Protein AF-0000000084478564 (afdb_homodimer)

Secondary structure (DSSP, 8-state):
-EEEEEE-TT-S-SSEEEEEEEE-SSTT-BEEEEEEETTTTEEEEEEEEETTTTEEEEEEEETTEE-PPEEE------TTS-EEEEEEE-SSEEEEEETTEEEEEEE---S-GGGEEEEEEEES-EEEEEEEEE---/-EEEEEE-TT-S-SSEEEEEEEE-SSTT-BEEEEEEETTTTEEEEEEEEETTTTEEEEEEEETTEE---EEE------TTS-EEEEEEE-SSEEEEEETTEEEEEEE---S-GGGEEEEEEEES-EEEEEEEEE---

Sequence (274 aa):
CLQFEALHPEGICPGWSIVVQGETSSSSSMFEINLLSDPGDQIALHFNPRFSSSRIVCNSFLNSHWGQEEVNNTFPFKAKEPFQVEIYSDQDCFHIFINENKVLQYKHRQKNLSSITKLQILNDIDISSVEITKRGLCLQFEALHPEGICPGWSIVVQGETSSSSSMFEINLLSDPGDQIALHFNPRFSSSRIVCNSFLNSHWGQEEVNNTFPFKAKEPFQVEIYSDQDCFHIFINENKVLQYKHRQKNLSSITKLQILNDIDISSVEITKRGL

InterPro domains:
  IPR001079 Galectin, carbohydrate recognition domain [PF00337] (4-132)
  IPR001079 Galectin, carbohydrate recognition domain [PS51304] (4-133)
  IPR001079 Galectin, carbohydrate recognition domain [SM00276] (2-133)
  IPR001079 Galectin, carbohydrate recognition domain [SM00908] (8-132)
  IPR001079 Galectin, carbohydrate recognition domain [cd00070] (9-131)
  IPR013320 Concanavalin A-like lectin/glucanase domain superfamily [SSF49899] (4-133)
  IPR044156 Galectin-like [PTHR11346] (4-132)

Solvent-accessible surface area (backbone atoms only — not comparable to full-atom values): 13733 Å² total; per-residue (Å²): 96,80,49,35,38,37,40,25,76,82,29,61,31,58,40,18,35,38,38,41,30,30,30,29,86,40,60,71,30,40,34,37,45,32,35,21,22,60,83,85,65,30,29,50,36,35,39,34,48,30,49,67,76,42,30,31,40,34,35,32,34,56,95,90,36,73,57,77,74,44,78,39,72,76,53,97,74,51,62,65,36,81,48,36,42,33,44,33,28,50,94,62,31,36,38,35,25,48,72,89,36,81,74,51,71,44,70,62,76,52,83,63,42,51,32,26,21,32,42,38,32,33,45,46,53,52,75,42,30,43,33,42,33,56,54,79,129,96,81,49,34,35,37,39,26,74,83,29,62,32,58,38,17,34,37,37,40,29,28,30,28,87,41,61,71,30,39,33,36,45,34,36,22,23,60,82,85,65,30,29,49,36,36,40,33,48,30,48,69,77,45,30,30,39,34,34,32,33,56,95,90,36,73,57,76,73,45,77,38,70,77,53,95,76,53,62,66,37,80,49,38,42,34,45,34,28,50,96,61,31,37,39,34,25,48,72,91,36,80,73,51,73,44,70,63,76,52,83,63,43,51,31,27,21,32,42,39,32,32,46,45,54,51,76,41,30,43,33,42,33,56,53,78,130

Foldseek 3Di:
DFDDKDFALQALDAQKKKKWKWAFADQQWKKWKFFAFPDPRWTQWIWMQGRVQLKIWIWTQPPNDIDDIDIFNDHPDDHPDMKMWMWHHHQFWTFIAIRNHTRDIGGGPDNPRSRRTMITMDTGIDTDDIDMGRNDD/DFDDKDFALQALDAQKKKKWKWAFADQQWKKWKFFAFPDPRWTQWIWMQGRVQLKIWIWTGPPNDIDDIDIFNHHPDDHPDMKMWMWHHHQFWTFIDIRNHTRDIGGGPDNPRSRRTMITMDTGIDTDDMDMGRNDD

Nearest PDB structures (foldseek):
  5nld-assembly1_B  TM=9.994E-01  e=9.071E-25  Gallus gallus
  7cxd-assembly3_D  TM=9.353E-01  e=2.623E-15  Rattus norvegicus
  7cxc-assembly2_B  TM=9.326E-01  e=8.515E-15  Mus musculus
  8ilu-assembly1_B  TM=9.310E-01  e=1.379E-14  Mus musculus
  5glt-assembly2_B  TM=9.410E-01  e=3.071E-12  Toxascaris leonina

Structure (mmCIF, N/CA/C/O backbone):
data_AF-0000000084478564-model_v1
#
loop_
_entity.id
_entity.type
_entity.pdbx_description
1 polymer Galectin
#
loop_
_atom_site.group_PDB
_atom_site.id
_atom_site.type_symbol
_atom_site.label_atom_id
_atom_site.label_alt_id
_atom_site.label_comp_id
_atom_site.label_asym_id
_atom_site.label_entity_id
_atom_site.label_seq_id
_atom_site.pdbx_PDB_ins_code
_atom_site.Cartn_x
_atom_site.Cartn_y
_atom_site.Cartn_z
_atom_site.occupancy
_atom_site.B_iso_or_equiv
_atom_site.auth_seq_id
_atom_site.auth_comp_id
_atom_site.auth_asym_id
_atom_site.auth_atom_id
_atom_site.pdbx_PDB_model_num
ATOM 1 N N . CYS A 1 1 ? 13.453 -12.258 2.455 1 94.88 1 CYS A N 1
ATOM 2 C CA . CYS A 1 1 ? 13.562 -10.883 2.93 1 94.88 1 CYS A CA 1
ATOM 3 C C . CYS A 1 1 ? 12.328 -10.078 2.566 1 94.88 1 CYS A C 1
ATOM 5 O O . CYS A 1 1 ? 11.867 -10.109 1.422 1 94.88 1 CYS A O 1
ATOM 7 N N . LEU A 1 2 ? 11.719 -9.398 3.527 1 98.56 2 LEU A N 1
ATOM 8 C CA . LEU A 1 2 ? 10.5 -8.633 3.322 1 98.56 2 LEU A CA 1
ATOM 9 C C . LEU A 1 2 ? 10.789 -7.336 2.57 1 98.56 2 LEU A C 1
ATOM 11 O O . LEU A 1 2 ? 11.672 -6.57 2.967 1 98.56 2 LEU A O 1
ATOM 15 N N . GLN A 1 3 ? 10.039 -7.117 1.453 1 98.69 3 GLN A N 1
ATOM 16 C CA . GLN A 1 3 ? 10.227 -5.906 0.66 1 98.69 3 GLN A CA 1
ATOM 17 C C . GLN A 1 3 ? 9.086 -4.914 0.896 1 98.69 3 GLN A C 1
ATOM 19 O O . GLN A 1 3 ? 9.281 -3.703 0.801 1 98.69 3 GLN A O 1
ATOM 24 N N . PHE A 1 4 ? 7.91 -5.465 1.073 1 98.88 4 PHE A N 1
ATOM 25 C CA . PHE A 1 4 ? 6.727 -4.629 1.235 1 98.88 4 PHE A CA 1
ATOM 26 C C . PHE A 1 4 ? 5.602 -5.406 1.909 1 98.88 4 PHE A C 1
ATOM 28 O O . PHE A 1 4 ? 5.422 -6.598 1.648 1 98.88 4 PHE A O 1
ATOM 35 N N . GLU A 1 5 ? 4.863 -4.762 2.75 1 98.88 5 GLU A N 1
ATOM 36 C CA . GLU A 1 5 ? 3.674 -5.348 3.365 1 98.88 5 GLU A CA 1
ATOM 37 C C . GLU A 1 5 ? 2.551 -4.324 3.48 1 98.88 5 GLU A C 1
ATOM 39 O O . GLU A 1 5 ? 2.799 -3.15 3.768 1 98.88 5 GLU A O 1
ATOM 44 N N . ALA A 1 6 ? 1.361 -4.75 3.229 1 98.88 6 ALA A N 1
ATOM 45 C CA . ALA A 1 6 ? 0.184 -3.912 3.439 1 98.88 6 ALA A CA 1
ATOM 46 C C . ALA A 1 6 ? -0.915 -4.684 4.164 1 98.88 6 ALA A C 1
ATOM 48 O O . ALA A 1 6 ? -1.071 -5.891 3.965 1 98.88 6 ALA A O 1
ATOM 49 N N . LEU A 1 7 ? -1.607 -4.004 5.008 1 98.75 7 LEU A N 1
ATOM 50 C CA . LEU A 1 7 ? -2.738 -4.547 5.754 1 98.75 7 LEU A CA 1
ATOM 51 C C . LEU A 1 7 ? -3.975 -3.672 5.578 1 98.75 7 LEU A C 1
ATOM 53 O O . LEU A 1 7 ? -3.918 -2.461 5.797 1 98.75 7 LEU A O 1
ATOM 57 N N . HIS A 1 8 ? -4.996 -4.195 5.078 1 98.69 8 HIS A N 1
ATOM 58 C CA . HIS A 1 8 ? -6.328 -3.604 5.016 1 98.69 8 HIS A CA 1
ATOM 59 C C . HIS A 1 8 ? -7.34 -4.445 5.785 1 98.69 8 HIS A C 1
ATOM 61 O O . HIS A 1 8 ? -7.914 -5.387 5.238 1 98.69 8 HIS A O 1
ATOM 67 N N . PRO A 1 9 ? -7.664 -4.059 7.02 1 97.81 9 PRO A N 1
ATOM 68 C CA . PRO A 1 9 ? -8.43 -4.918 7.926 1 97.81 9 PRO A CA 1
ATOM 69 C C . PRO A 1 9 ? -9.773 -5.344 7.34 1 97.81 9 PRO A C 1
ATOM 71 O O . PRO A 1 9 ? -10.266 -6.434 7.641 1 97.81 9 PRO A O 1
ATOM 74 N N . GLU A 1 10 ? -10.367 -4.496 6.48 1 96.25 10 GLU A N 1
ATOM 75 C CA . GLU A 1 10 ? -11.695 -4.801 5.953 1 96.25 10 GLU A CA 1
ATOM 76 C C . GLU A 1 10 ? -11.609 -5.75 4.762 1 96.25 10 GLU A C 1
ATOM 78 O O . GLU A 1 10 ? -12.633 -6.168 4.219 1 96.25 10 GLU A O 1
ATOM 83 N N . GLY A 1 11 ? -10.406 -6.043 4.348 1 97.75 11 GLY A N 1
ATOM 84 C CA . GLY A 1 11 ? -10.203 -6.988 3.26 1 97.75 11 GLY A CA 1
ATOM 85 C C . GLY A 1 11 ? -9.688 -6.332 1.991 1 97.75 11 GLY A C 1
ATOM 86 O O . GLY A 1 11 ? -10 -5.172 1.715 1 97.75 11 GLY A O 1
ATOM 87 N N . ILE A 1 12 ? -8.93 -7.098 1.223 1 97.94 12 ILE A N 1
ATOM 88 C CA . ILE A 1 12 ? -8.469 -6.625 -0.08 1 97.94 12 ILE A CA 1
ATOM 89 C C . ILE A 1 12 ? -8.984 -7.559 -1.176 1 97.94 12 ILE A C 1
ATOM 91 O O . ILE A 1 12 ? -8.406 -7.625 -2.264 1 97.94 12 ILE A O 1
ATOM 95 N N . CYS A 1 13 ? -9.898 -8.477 -0.859 1 96.25 13 CYS A N 1
ATOM 96 C CA . CYS A 1 13 ? -10.594 -9.414 -1.731 1 96.25 13 CYS A CA 1
ATOM 97 C C . CYS A 1 13 ? -12.023 -9.641 -1.269 1 96.25 13 CYS A C 1
ATOM 99 O O . CYS A 1 13 ? -12.328 -9.508 -0.08 1 96.25 13 CYS A O 1
ATOM 101 N N . PRO A 1 14 ? -13.047 -9.922 -2.217 1 97.44 14 PRO A N 1
ATOM 102 C CA . PRO A 1 14 ? -12.945 -9.852 -3.676 1 97.44 14 PRO A CA 1
ATOM 103 C C . PRO A 1 14 ? -13.148 -8.438 -4.215 1 97.44 14 PRO A C 1
ATOM 105 O O . PRO A 1 14 ? -13.523 -7.531 -3.463 1 97.44 14 PRO A O 1
ATOM 108 N N . GLY A 1 15 ? -12.883 -8.148 -5.375 1 97.81 15 GLY A N 1
ATOM 109 C CA . GLY A 1 15 ? -13.219 -6.887 -6.008 1 97.81 15 GLY A CA 1
ATOM 110 C C . GLY A 1 15 ? -12.086 -5.875 -5.965 1 97.81 15 GLY A C 1
ATOM 111 O O . GLY A 1 15 ? -12.281 -4.699 -6.277 1 97.81 15 GLY A O 1
ATOM 112 N N . TRP A 1 16 ? -10.953 -6.293 -5.539 1 98.5 16 TRP A N 1
ATOM 113 C CA . TRP A 1 16 ? -9.789 -5.41 -5.457 1 98.5 16 TRP A CA 1
ATOM 114 C C . TRP A 1 16 ? -8.734 -5.805 -6.488 1 98.5 16 TRP A C 1
ATOM 116 O O . TRP A 1 16 ? -8.695 -6.953 -6.934 1 98.5 16 TRP A O 1
ATOM 126 N N . SER A 1 17 ? -7.965 -4.867 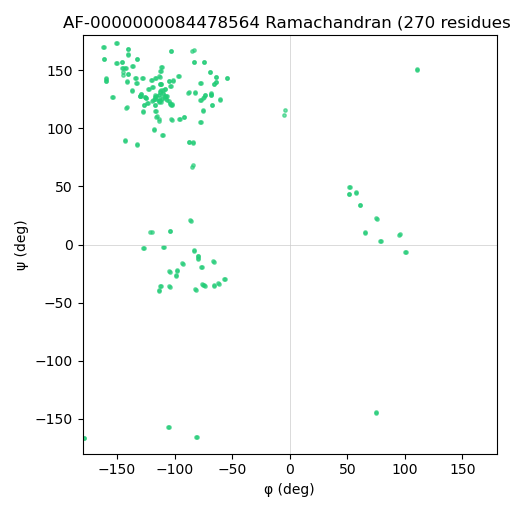-6.895 1 98.62 17 SER A N 1
ATOM 127 C CA . SER A 1 17 ? -6.777 -5.066 -7.719 1 98.62 17 SER A CA 1
ATOM 128 C C . SER A 1 17 ? -5.52 -4.582 -7.008 1 98.62 17 SER A C 1
ATOM 130 O O . SER A 1 17 ? -5.531 -3.531 -6.363 1 98.62 17 SER A O 1
ATOM 132 N N . ILE A 1 18 ? -4.508 -5.363 -7.082 1 98.88 18 ILE A N 1
ATOM 133 C CA . ILE A 1 18 ? -3.174 -5.016 -6.602 1 98.88 18 ILE A CA 1
ATOM 134 C C . ILE A 1 18 ? -2.207 -4.918 -7.777 1 98.88 18 ILE A C 1
ATOM 136 O O . ILE A 1 18 ? -2.113 -5.844 -8.586 1 98.88 18 ILE A O 1
ATOM 140 N N . VAL A 1 19 ? -1.554 -3.84 -7.934 1 98.94 19 VAL A N 1
ATOM 141 C CA . VAL A 1 19 ? -0.563 -3.654 -8.992 1 98.94 19 VAL A CA 1
ATOM 142 C C . VAL A 1 19 ? 0.812 -3.414 -8.375 1 98.94 19 VAL A C 1
ATOM 144 O O . VAL A 1 19 ? 0.976 -2.527 -7.531 1 98.94 19 VAL A O 1
ATOM 147 N N . VAL A 1 20 ? 1.778 -4.191 -8.75 1 98.88 20 VAL A N 1
ATOM 148 C CA . VAL A 1 20 ? 3.16 -4.082 -8.289 1 98.88 20 VAL A CA 1
ATOM 149 C C . VAL A 1 20 ? 4.082 -3.83 -9.484 1 98.88 20 VAL A C 1
ATOM 151 O O . VAL A 1 20 ? 4.016 -4.543 -10.492 1 98.88 20 VAL A O 1
ATOM 154 N N . GLN A 1 21 ? 4.832 -2.789 -9.453 1 98.88 21 GLN A N 1
ATOM 155 C CA . GLN A 1 21 ? 5.875 -2.523 -10.445 1 98.88 21 GLN A CA 1
ATOM 156 C C . GLN A 1 21 ? 7.262 -2.633 -9.82 1 98.88 21 GLN A C 1
ATOM 158 O O . GLN A 1 21 ? 7.484 -2.18 -8.695 1 98.88 21 GLN A O 1
ATOM 163 N N . GLY A 1 22 ? 8.164 -3.234 -10.531 1 98.38 22 GLY A N 1
ATOM 164 C CA . GLY A 1 22 ? 9.523 -3.391 -10.023 1 98.38 22 GLY A CA 1
ATOM 165 C C . GLY A 1 22 ? 10.445 -4.09 -11.008 1 98.38 22 GLY A C 1
ATOM 166 O O . GLY A 1 22 ? 10.156 -4.145 -12.203 1 98.38 22 GLY A O 1
ATOM 167 N N . GLU A 1 23 ? 11.609 -4.512 -10.531 1 98.38 23 GLU A N 1
ATOM 168 C CA . GLU A 1 23 ? 12.594 -5.281 -11.281 1 98.38 23 GLU A CA 1
ATOM 169 C C . GLU A 1 23 ? 13.391 -6.199 -10.359 1 98.38 23 GLU A C 1
ATOM 171 O O . GLU A 1 23 ? 13.422 -5.996 -9.148 1 98.38 23 GLU A O 1
ATOM 176 N N . THR A 1 24 ? 13.93 -7.238 -10.953 1 98.19 24 THR A N 1
ATOM 177 C CA . THR A 1 24 ? 14.789 -8.133 -10.195 1 98.19 24 THR A CA 1
ATOM 178 C C . THR A 1 24 ? 16.266 -7.879 -10.523 1 98.19 24 THR A C 1
ATOM 180 O O . THR A 1 24 ? 16.578 -7.176 -11.484 1 98.19 24 THR A O 1
ATOM 183 N N . SER A 1 25 ? 17.141 -8.43 -9.719 1 96.88 25 SER A N 1
ATOM 184 C CA . SER A 1 25 ? 18.531 -8.023 -9.781 1 96.88 25 SER A CA 1
ATOM 185 C C . SER A 1 25 ? 19.359 -9 -10.617 1 96.88 25 SER A C 1
ATOM 187 O O . SER A 1 25 ? 20.453 -8.68 -11.062 1 96.88 25 SER A O 1
ATOM 189 N N . SER A 1 26 ? 18.844 -10.281 -10.766 1 94.69 26 SER A N 1
ATOM 190 C CA . SER A 1 26 ? 19.656 -11.266 -11.477 1 94.69 26 SER A CA 1
ATOM 191 C C . SER A 1 26 ? 18.797 -12.297 -12.18 1 94.69 26 SER A C 1
ATOM 193 O O . SER A 1 26 ? 17.578 -12.367 -11.945 1 94.69 26 SER A O 1
ATOM 195 N N . SER A 1 27 ? 19.406 -13.141 -12.953 1 92.56 27 SER A N 1
ATOM 196 C CA . SER A 1 27 ? 18.703 -14.18 -13.703 1 92.56 27 SER A CA 1
ATOM 197 C C . SER A 1 27 ? 18.375 -15.375 -12.812 1 92.56 27 SER A C 1
ATOM 199 O O . SER A 1 27 ? 17.609 -16.25 -13.211 1 92.56 27 SER A O 1
ATOM 201 N N . SER 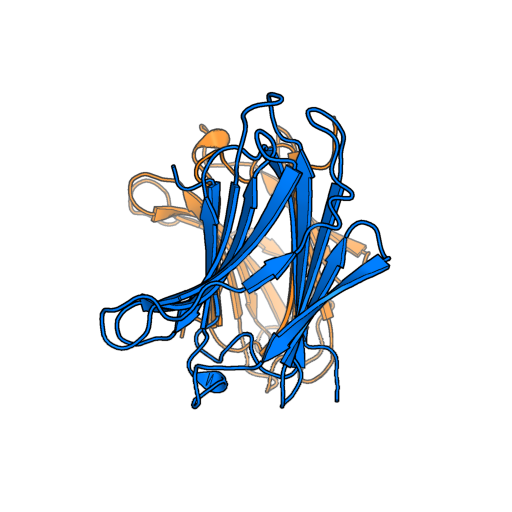A 1 28 ? 18.891 -15.406 -11.688 1 91.56 28 SER A N 1
ATOM 202 C CA . SER A 1 28 ? 18.578 -16.484 -10.766 1 91.56 28 SER A CA 1
ATOM 203 C C . SER A 1 28 ? 17.609 -16.031 -9.672 1 91.56 28 SER A C 1
ATOM 205 O O . SER A 1 28 ? 17.344 -16.766 -8.727 1 91.56 28 SER A O 1
ATOM 207 N N . SER A 1 29 ? 17.125 -14.93 -9.922 1 92.88 29 SER A N 1
ATOM 208 C CA . SER A 1 29 ? 16.281 -14.305 -8.898 1 92.88 29 SER A CA 1
ATOM 209 C C . SER A 1 29 ? 14.914 -14.961 -8.82 1 92.88 29 SER A C 1
ATOM 211 O O . SER A 1 29 ? 14.531 -15.719 -9.711 1 92.88 29 SER A O 1
ATOM 213 N N . MET A 1 30 ? 14.383 -14.758 -7.68 1 96.62 30 MET A N 1
ATOM 214 C CA . MET A 1 30 ? 12.969 -15.039 -7.48 1 96.62 30 MET A CA 1
ATOM 215 C C . MET A 1 30 ? 12.344 -14.039 -6.516 1 96.62 30 MET A C 1
ATOM 217 O O . MET A 1 30 ? 13.039 -13.453 -5.684 1 96.62 30 MET A O 1
ATOM 221 N N . PHE A 1 31 ? 11.078 -13.836 -6.715 1 98.69 31 PHE A N 1
ATOM 222 C CA . PHE A 1 31 ? 10.32 -13.07 -5.734 1 98.69 31 PHE A CA 1
ATOM 223 C C . PHE A 1 31 ? 8.945 -13.672 -5.516 1 98.69 31 PHE A C 1
ATOM 225 O O . PHE A 1 31 ? 8.57 -14.633 -6.191 1 98.69 31 PHE A O 1
ATOM 232 N N . GLU A 1 32 ? 8.25 -13.219 -4.488 1 98.69 32 GLU A N 1
ATOM 233 C CA . GLU A 1 32 ? 6.898 -13.719 -4.281 1 98.69 32 GLU A CA 1
ATOM 234 C C . GLU A 1 32 ? 5.957 -12.609 -3.836 1 98.69 32 GLU A C 1
ATOM 236 O O . GLU A 1 32 ? 6.379 -11.656 -3.172 1 98.69 32 GLU A O 1
ATOM 241 N N . ILE A 1 33 ? 4.793 -12.719 -4.234 1 98.94 33 ILE A N 1
ATOM 242 C CA . ILE A 1 33 ? 3.664 -11.914 -3.775 1 98.94 33 ILE A CA 1
ATOM 243 C C . ILE A 1 33 ? 2.637 -12.812 -3.09 1 98.94 33 ILE A C 1
ATOM 245 O O . ILE A 1 33 ? 2.076 -13.719 -3.715 1 98.94 33 ILE A O 1
ATOM 249 N N . ASN A 1 34 ? 2.477 -12.586 -1.814 1 98.94 34 ASN A N 1
ATOM 250 C CA . ASN A 1 34 ? 1.542 -13.383 -1.025 1 98.94 34 ASN A CA 1
ATOM 251 C C . ASN A 1 34 ? 0.353 -12.547 -0.555 1 98.94 34 ASN A C 1
ATOM 253 O O . ASN A 1 34 ? 0.526 -11.422 -0.09 1 98.94 34 ASN A O 1
ATOM 257 N N . LEU A 1 35 ? -0.84 -13.062 -0.752 1 98.94 35 LEU A N 1
ATOM 258 C CA . LEU A 1 35 ? -2.039 -12.531 -0.115 1 98.94 35 LEU A CA 1
ATOM 259 C C . LEU A 1 35 ? -2.459 -13.398 1.065 1 98.94 35 LEU A C 1
ATOM 261 O O . LEU A 1 35 ? -2.703 -14.594 0.903 1 98.94 35 LEU A O 1
ATOM 265 N N . LEU A 1 36 ? -2.5 -12.805 2.23 1 98.81 36 LEU A N 1
ATOM 266 C CA . LEU A 1 36 ? -2.641 -13.586 3.459 1 98.81 36 LEU A CA 1
ATOM 267 C C . LEU A 1 36 ? -3.994 -13.328 4.109 1 98.81 36 LEU A C 1
ATOM 269 O O . LEU A 1 36 ? -4.516 -12.211 4.051 1 98.81 36 LEU A O 1
ATOM 273 N N . SER A 1 37 ? -4.473 -14.328 4.762 1 97.94 37 SER A N 1
ATOM 274 C CA . SER A 1 37 ? -5.746 -14.273 5.477 1 97.94 37 SER A CA 1
ATOM 275 C C . SER A 1 37 ? -5.527 -14.172 6.984 1 97.94 37 SER A C 1
ATOM 277 O O . SER A 1 37 ? -4.625 -14.805 7.531 1 97.94 37 SER A O 1
ATOM 279 N N . ASP A 1 38 ? -6.371 -13.359 7.566 1 93 38 ASP A N 1
ATOM 280 C CA . ASP A 1 38 ? -6.449 -13.266 9.023 1 93 38 ASP A CA 1
ATOM 281 C C . ASP A 1 38 ? -7.648 -14.039 9.562 1 93 38 ASP A C 1
ATOM 283 O O . ASP A 1 38 ? -8.711 -14.07 8.938 1 93 38 ASP A O 1
ATOM 287 N N . PRO A 1 39 ? -7.484 -14.711 10.672 1 87.69 39 PRO A N 1
ATOM 288 C CA . PRO A 1 39 ? -6.332 -14.82 11.57 1 87.69 39 PRO A CA 1
ATOM 289 C C . PRO A 1 39 ? -5.316 -15.859 11.102 1 87.69 39 PRO A C 1
ATOM 291 O O . PRO A 1 39 ? -5.652 -16.75 10.312 1 87.69 39 PRO A O 1
ATOM 294 N N . GLY A 1 40 ? -4.016 -15.828 11.484 1 89.62 40 GLY A N 1
ATOM 295 C CA . GLY A 1 40 ? -3.018 -16.875 11.344 1 89.62 40 GLY A CA 1
ATOM 296 C C . GLY A 1 40 ? -2.086 -16.656 10.164 1 89.62 40 GLY A C 1
ATOM 297 O O . GLY A 1 40 ? -1.128 -17.406 9.977 1 89.62 40 GLY A O 1
ATOM 298 N N . ASP A 1 41 ? -2.361 -15.727 9.445 1 93.12 41 ASP A N 1
ATOM 299 C CA . ASP A 1 41 ? -1.528 -15.375 8.297 1 93.12 41 ASP A CA 1
ATOM 300 C C . ASP A 1 41 ? -1.39 -16.562 7.34 1 93.12 41 ASP A C 1
ATOM 302 O O . ASP A 1 41 ? -0.281 -16.906 6.926 1 93.12 41 ASP A O 1
ATOM 306 N N . GLN A 1 42 ? -2.539 -17.188 7.098 1 97.56 42 GLN A N 1
ATOM 307 C CA . GLN A 1 42 ? -2.557 -18.203 6.051 1 97.56 42 GLN A CA 1
ATOM 308 C C . GLN A 1 42 ? -2.396 -17.578 4.672 1 97.56 42 GLN A C 1
ATOM 310 O O . GLN A 1 42 ? -2.816 -16.438 4.449 1 97.56 42 GLN A O 1
ATOM 315 N N . ILE A 1 43 ? -1.78 -18.328 3.781 1 98.81 43 ILE A N 1
ATOM 316 C CA . ILE A 1 43 ? -1.526 -17.766 2.455 1 98.81 43 ILE A CA 1
ATOM 317 C C . ILE A 1 43 ? -2.635 -18.203 1.496 1 98.81 43 ILE A C 1
ATOM 319 O O . ILE A 1 43 ? -2.699 -19.359 1.092 1 98.81 43 ILE A O 1
ATOM 323 N N . ALA A 1 44 ? -3.5 -17.266 1.119 1 98.88 44 ALA A N 1
ATOM 324 C CA . ALA A 1 44 ? -4.582 -17.547 0.178 1 98.88 44 ALA A CA 1
ATOM 325 C C . ALA A 1 44 ? -4.055 -17.641 -1.25 1 98.88 44 ALA A C 1
ATOM 327 O O . ALA A 1 44 ? -4.531 -18.469 -2.037 1 98.88 44 ALA A O 1
ATOM 328 N N . LEU A 1 45 ? -3.061 -16.875 -1.578 1 98.94 45 LEU A N 1
ATOM 329 C CA . LEU A 1 45 ? -2.375 -16.906 -2.865 1 98.94 45 LEU A CA 1
ATOM 330 C C . LEU A 1 45 ? -0.876 -16.688 -2.689 1 98.94 45 LEU A C 1
ATOM 332 O O . LEU A 1 45 ? -0.454 -15.695 -2.088 1 98.94 45 LEU A O 1
ATOM 336 N N . HIS A 1 46 ? -0.135 -17.625 -3.047 1 98.88 46 HIS A N 1
ATOM 337 C CA . HIS A 1 46 ? 1.31 -17.547 -3.234 1 98.88 46 HIS A CA 1
ATOM 338 C C . HIS A 1 46 ? 1.666 -17.453 -4.715 1 98.88 46 HIS A C 1
ATOM 340 O O . HIS A 1 46 ? 1.437 -18.391 -5.473 1 98.88 46 HIS A O 1
ATOM 346 N N . PHE A 1 47 ? 2.062 -16.359 -5.141 1 98.94 47 PHE A N 1
ATOM 347 C CA . PHE A 1 47 ? 2.537 -16.094 -6.496 1 98.94 47 PHE A CA 1
ATOM 348 C C . PHE A 1 47 ? 4.059 -15.984 -6.527 1 98.94 47 PHE A C 1
ATOM 350 O O . PHE A 1 47 ? 4.629 -15.086 -5.91 1 98.94 47 PHE A O 1
ATOM 357 N N . ASN A 1 48 ? 4.684 -16.844 -7.344 1 98.81 48 ASN A N 1
ATOM 358 C CA . ASN A 1 48 ? 6.133 -16.953 -7.23 1 98.81 48 ASN A CA 1
ATOM 359 C C . ASN A 1 48 ? 6.789 -17.156 -8.594 1 98.81 48 ASN A C 1
ATOM 361 O O . ASN A 1 48 ? 6.988 -18.281 -9.039 1 98.81 48 ASN A O 1
ATOM 365 N N . PRO A 1 49 ? 7.152 -16.062 -9.289 1 98.69 49 PRO A N 1
ATOM 366 C CA . PRO A 1 49 ? 8.008 -16.188 -10.477 1 98.69 49 PRO A CA 1
ATOM 367 C C . PRO A 1 49 ? 9.43 -16.625 -10.133 1 98.69 49 PRO A C 1
ATOM 369 O O . PRO A 1 49 ? 10.07 -16.047 -9.258 1 98.69 49 PRO A O 1
ATOM 372 N N . ARG A 1 50 ? 9.828 -17.594 -10.828 1 98.25 50 ARG A N 1
ATOM 373 C CA . ARG A 1 50 ? 11.172 -18.141 -10.68 1 98.25 50 ARG A CA 1
ATOM 374 C C . ARG A 1 50 ? 11.984 -17.953 -11.953 1 98.25 50 ARG A C 1
ATOM 376 O O . ARG A 1 50 ? 11.781 -18.688 -12.93 1 98.25 50 ARG A O 1
ATOM 383 N N . PHE A 1 51 ? 12.953 -17.109 -11.93 1 97.81 51 PHE A N 1
ATOM 384 C CA . PHE A 1 51 ? 13.68 -16.719 -13.133 1 97.81 51 PHE A CA 1
ATOM 385 C C . PHE A 1 51 ? 14.609 -17.828 -13.586 1 97.81 51 PHE A C 1
ATOM 387 O O . PHE A 1 51 ? 14.797 -18.031 -14.789 1 97.81 51 PHE A O 1
ATOM 394 N N . SER A 1 52 ? 15.148 -18.516 -12.609 1 96.94 52 SER A N 1
ATOM 395 C CA . SER A 1 52 ? 16.109 -19.562 -12.945 1 96.94 52 SER A CA 1
ATOM 396 C C . SER A 1 52 ? 15.461 -20.656 -13.797 1 96.94 52 SER A C 1
ATOM 398 O O . SER A 1 52 ? 16.109 -21.234 -14.664 1 96.94 52 SER A O 1
ATOM 400 N N . SER A 1 53 ? 14.172 -20.938 -13.586 1 97.25 53 SER A N 1
ATOM 401 C CA . SER A 1 53 ? 13.477 -22 -14.312 1 97.25 53 SER A CA 1
ATOM 402 C C . SER A 1 53 ? 12.461 -21.422 -15.289 1 97.25 53 SER A C 1
ATOM 404 O O . SER A 1 53 ? 11.812 -22.172 -16.031 1 97.25 53 SER A O 1
ATOM 406 N N . SER A 1 54 ? 12.352 -20.109 -15.289 1 97 54 SER A N 1
ATOM 407 C CA . SER A 1 54 ? 11.406 -19.422 -16.156 1 97 54 SER A CA 1
ATOM 408 C C . SER A 1 54 ? 10 -19.984 -16.016 1 97 54 SER A C 1
ATOM 410 O O . SER A 1 54 ? 9.344 -20.328 -17 1 97 54 SER A O 1
ATOM 412 N N . ARG A 1 55 ? 9.562 -20.109 -14.805 1 98.06 55 ARG A N 1
ATOM 413 C CA . ARG A 1 55 ? 8.227 -20.594 -14.484 1 98.06 55 ARG A CA 1
ATOM 414 C C . ARG A 1 55 ? 7.578 -19.75 -13.391 1 98.06 55 ARG A C 1
ATOM 416 O O . ARG A 1 55 ? 8.281 -19.141 -12.586 1 98.06 55 ARG A O 1
ATOM 423 N N . ILE A 1 56 ? 6.273 -19.766 -13.438 1 98.69 56 ILE A N 1
ATOM 424 C CA . ILE A 1 56 ? 5.516 -19.109 -12.367 1 98.69 56 ILE A CA 1
ATOM 425 C C . ILE A 1 56 ? 4.773 -20.172 -11.555 1 98.69 56 ILE A C 1
ATOM 427 O O . ILE A 1 56 ? 4.035 -20.984 -12.109 1 98.69 56 ILE A O 1
ATOM 431 N N . VAL A 1 57 ? 5.004 -20.203 -10.273 1 98.69 57 VAL A N 1
ATOM 432 C CA . VAL A 1 57 ? 4.348 -21.156 -9.383 1 98.69 57 VAL A CA 1
ATOM 433 C C . VAL A 1 57 ? 3.311 -20.438 -8.523 1 98.69 57 VAL A C 1
ATOM 435 O O . VAL A 1 57 ? 3.609 -19.406 -7.918 1 98.69 57 VAL A O 1
ATOM 438 N N . CYS A 1 58 ? 2.064 -20.953 -8.516 1 98.81 58 CYS A N 1
ATOM 439 C CA . CYS A 1 58 ? 1.027 -20.484 -7.598 1 98.81 58 CYS A CA 1
ATOM 440 C C . CYS A 1 58 ? 0.592 -21.609 -6.656 1 98.81 58 CYS A C 1
ATOM 442 O O . CYS A 1 58 ? 0.595 -22.781 -7.035 1 98.81 58 CYS A O 1
ATOM 444 N N . ASN A 1 59 ? 0.32 -21.25 -5.488 1 98.88 59 ASN A N 1
ATOM 445 C CA . ASN A 1 59 ? -0.118 -22.203 -4.469 1 98.88 59 ASN A CA 1
ATOM 446 C C . ASN A 1 59 ? -0.803 -21.484 -3.303 1 98.88 59 ASN A C 1
ATOM 448 O O . ASN A 1 59 ? -0.937 -20.266 -3.309 1 98.88 59 ASN A O 1
ATOM 452 N N . SER A 1 60 ? -1.389 -22.219 -2.459 1 98.81 60 SER A N 1
ATOM 453 C CA . SER A 1 60 ? -1.936 -21.703 -1.207 1 98.81 60 SER A CA 1
ATOM 454 C C . SER A 1 60 ? -1.434 -22.516 -0.014 1 98.81 60 SER A C 1
ATOM 456 O O . SER A 1 60 ? -1.153 -23.703 -0.139 1 98.81 60 SER A O 1
ATOM 458 N N . PHE A 1 61 ? -1.188 -21.906 1.045 1 98.75 61 PHE A N 1
ATOM 459 C CA . PHE A 1 61 ? -0.846 -22.516 2.322 1 98.75 61 PHE A CA 1
ATOM 460 C C . PHE A 1 61 ? -1.975 -22.328 3.33 1 98.75 61 PHE A C 1
ATOM 462 O O . PHE A 1 61 ? -2.053 -21.312 4.004 1 98.75 61 PHE A O 1
ATOM 469 N N . LEU A 1 62 ? -2.85 -23.297 3.438 1 97.75 62 LEU A N 1
ATOM 470 C CA . LEU A 1 62 ? -4.047 -23.266 4.273 1 97.75 62 LEU A CA 1
ATOM 471 C C . LEU A 1 62 ? -4.055 -24.422 5.258 1 97.75 62 LEU A C 1
ATOM 473 O O . LEU A 1 62 ? -3.68 -25.547 4.906 1 97.75 62 LEU A O 1
ATOM 477 N N . ASN A 1 63 ? -4.367 -24.094 6.504 1 95.44 63 ASN A N 1
ATOM 478 C CA . ASN A 1 63 ? -4.398 -25.125 7.547 1 95.44 63 ASN A CA 1
ATOM 479 C C . ASN A 1 63 ? -3.035 -25.781 7.727 1 95.44 63 ASN A C 1
ATOM 481 O O . ASN A 1 63 ? -2.938 -27.016 7.773 1 95.44 63 ASN A O 1
ATOM 485 N N . SER A 1 64 ? -2.029 -25.016 7.543 1 95.5 64 SER A N 1
ATOM 486 C CA . SER A 1 64 ? -0.65 -25.359 7.855 1 95.5 64 SER A CA 1
ATOM 487 C C . SER A 1 64 ? -0.078 -26.328 6.82 1 95.5 64 SER A C 1
ATOM 489 O O . SER A 1 64 ? 0.839 -27.094 7.117 1 95.5 64 SER A O 1
ATOM 491 N N . HIS A 1 65 ? -0.641 -26.328 5.672 1 97.12 65 HIS A N 1
ATOM 492 C CA . HIS A 1 65 ? -0.04 -27.125 4.613 1 97.12 65 HIS A CA 1
ATOM 493 C C . HIS A 1 65 ? -0.146 -26.438 3.262 1 97.12 65 HIS A C 1
ATOM 495 O O . HIS A 1 65 ? -1.13 -25.734 2.992 1 97.12 65 HIS A O 1
ATOM 501 N N . TRP A 1 66 ? 0.817 -26.781 2.484 1 98.44 66 TRP A N 1
ATOM 502 C CA . TRP A 1 66 ? 0.771 -26.359 1.089 1 98.44 66 TRP A CA 1
ATOM 503 C C . TRP A 1 66 ? -0.199 -27.219 0.29 1 98.44 66 TRP A C 1
ATOM 505 O O . TRP A 1 66 ? -0.253 -28.438 0.476 1 98.44 66 TRP A O 1
ATOM 515 N N . GLY A 1 67 ? -0.948 -26.516 -0.589 1 98.62 67 GLY A N 1
ATOM 516 C CA . GLY A 1 67 ? -1.73 -27.281 -1.553 1 98.62 67 GLY A CA 1
ATOM 517 C C . GLY A 1 67 ? -0.917 -27.75 -2.744 1 98.62 67 GLY A C 1
ATOM 518 O O . GLY A 1 67 ? 0.312 -27.812 -2.68 1 98.62 67 GLY A O 1
ATOM 519 N N . GLN A 1 68 ? -1.693 -28.188 -3.799 1 98.31 68 GLN A N 1
ATOM 520 C CA . GLN A 1 68 ? -1.034 -28.562 -5.047 1 98.31 68 GLN A CA 1
ATOM 521 C C . GLN A 1 68 ? -0.552 -27.328 -5.805 1 98.31 68 GLN A C 1
ATOM 523 O O . GLN A 1 68 ? -1.319 -26.391 -6.027 1 98.31 68 GLN A O 1
ATOM 528 N N . GLU A 1 69 ? 0.661 -27.344 -6.164 1 98.62 69 GLU A N 1
ATOM 529 C CA . GLU A 1 69 ? 1.212 -26.234 -6.945 1 98.62 69 GLU A CA 1
ATOM 530 C C . GLU A 1 69 ? 0.566 -26.156 -8.328 1 98.62 69 GLU A C 1
ATOM 532 O O . GLU A 1 69 ? 0.321 -27.188 -8.961 1 98.62 69 GLU A O 1
ATOM 537 N N . GLU A 1 70 ? 0.273 -25 -8.75 1 98.5 70 GLU A N 1
ATOM 538 C CA . GLU A 1 70 ? -0.029 -24.703 -10.148 1 98.5 70 GLU A CA 1
ATOM 539 C C . GLU A 1 70 ? 1.148 -24.016 -10.836 1 98.5 70 GLU A C 1
ATOM 541 O O . GLU A 1 70 ? 1.59 -22.953 -10.406 1 98.5 70 GLU A O 1
ATOM 546 N N . VAL A 1 71 ? 1.644 -24.672 -11.898 1 98.38 71 VAL A N 1
ATOM 547 C CA . VAL A 1 71 ? 2.84 -24.188 -12.57 1 98.38 71 VAL A CA 1
ATOM 548 C C . VAL A 1 71 ? 2.473 -23.672 -13.961 1 98.38 71 VAL A C 1
ATOM 550 O O . VAL A 1 71 ? 1.772 -24.344 -14.719 1 98.38 71 VAL A O 1
ATOM 553 N N . ASN A 1 72 ? 2.828 -22.5 -14.211 1 97.88 72 ASN A N 1
ATOM 554 C CA . ASN A 1 72 ? 2.643 -21.875 -15.516 1 97.88 72 ASN A CA 1
ATOM 555 C C . ASN A 1 72 ? 3.973 -21.672 -16.234 1 97.88 72 ASN A C 1
ATOM 557 O O . ASN A 1 72 ? 4.887 -21.047 -15.688 1 97.88 72 ASN A O 1
ATOM 561 N N . ASN A 1 73 ? 4.012 -22.062 -17.516 1 97.12 73 ASN A N 1
ATOM 562 C CA . ASN A 1 73 ? 5.262 -22 -18.266 1 97.12 73 ASN A CA 1
ATOM 563 C C . ASN A 1 73 ? 5.402 -20.672 -19.031 1 97.12 73 ASN A C 1
ATOM 565 O O . ASN A 1 73 ? 6.484 -20.344 -19.5 1 97.12 73 ASN A O 1
ATOM 569 N N . THR A 1 74 ? 4.324 -20.016 -19.172 1 97.25 74 THR A N 1
ATOM 570 C CA . THR A 1 74 ? 4.43 -18.672 -19.719 1 97.25 74 THR A CA 1
ATOM 571 C C . THR A 1 74 ? 5.145 -17.75 -18.719 1 97.25 74 THR A C 1
ATOM 573 O O . THR A 1 74 ? 4.703 -17.594 -17.594 1 97.25 74 THR A O 1
ATOM 576 N N . PHE A 1 75 ? 6.277 -17.203 -19.203 1 97.5 75 PHE A N 1
ATOM 577 C CA . PHE A 1 75 ? 7.121 -16.422 -18.297 1 97.5 75 PHE A CA 1
ATOM 578 C C . PHE A 1 75 ? 7.52 -15.102 -18.938 1 97.5 75 PHE A C 1
ATOM 580 O O . PHE A 1 75 ? 8.641 -14.953 -19.422 1 97.5 75 PHE A O 1
ATOM 587 N N . PRO A 1 76 ? 6.711 -14.055 -18.828 1 97.5 76 PRO A N 1
ATOM 588 C CA . PRO A 1 76 ? 6.93 -12.797 -19.547 1 97.5 76 PRO A CA 1
ATOM 589 C C . PRO A 1 76 ? 7.859 -11.844 -18.797 1 97.5 76 PRO A C 1
ATOM 591 O O . PRO A 1 76 ? 7.891 -10.648 -19.094 1 97.5 76 PRO A O 1
ATOM 594 N N . PHE A 1 77 ? 8.688 -12.297 -17.875 1 97.69 77 PHE A N 1
ATOM 595 C CA . PHE A 1 77 ? 9.641 -11.484 -17.125 1 97.69 77 PHE A CA 1
ATOM 596 C C . PHE A 1 77 ? 11.023 -11.547 -17.75 1 97.69 77 PHE A C 1
ATOM 598 O O . PHE A 1 77 ? 11.398 -12.555 -18.344 1 97.69 77 PHE A O 1
ATOM 605 N N . LYS A 1 78 ? 11.664 -10.477 -17.672 1 96.94 78 LYS A N 1
ATOM 606 C CA . LYS A 1 78 ? 13.102 -10.422 -17.969 1 96.94 78 LYS A CA 1
ATOM 607 C C . LYS A 1 78 ? 13.867 -9.812 -16.797 1 96.94 78 LYS A C 1
ATOM 609 O O . LYS A 1 78 ? 13.508 -8.742 -16.297 1 96.94 78 LYS A O 1
ATOM 614 N N . ALA A 1 79 ? 14.844 -10.523 -16.375 1 95.75 79 ALA A N 1
ATOM 615 C CA . ALA A 1 79 ? 15.664 -10.039 -15.273 1 95.75 79 ALA A CA 1
ATOM 616 C C . ALA A 1 79 ? 16.219 -8.648 -15.578 1 95.75 79 ALA A C 1
ATOM 618 O O . ALA A 1 79 ? 16.609 -8.359 -16.719 1 95.75 79 ALA A O 1
ATOM 619 N N . LYS A 1 80 ? 16.297 -7.801 -14.547 1 96.81 80 LYS A N 1
ATOM 620 C CA . LYS A 1 80 ? 16.891 -6.469 -14.578 1 96.81 80 LYS A CA 1
ATOM 621 C C . LYS A 1 80 ? 16.094 -5.535 -15.484 1 96.81 80 LYS A C 1
ATOM 623 O O . LYS A 1 80 ? 16.609 -4.496 -15.914 1 96.81 80 LYS A O 1
ATOM 628 N N . GLU A 1 81 ? 14.945 -5.957 -15.906 1 97.94 81 GLU A N 1
ATOM 629 C CA . GLU A 1 81 ? 14.016 -5.105 -16.641 1 97.94 81 GLU A CA 1
ATOM 630 C C . GLU A 1 81 ? 12.742 -4.844 -15.836 1 97.94 81 GLU A C 1
ATOM 632 O O . GLU A 1 81 ? 12.25 -5.734 -15.141 1 97.94 81 GLU A O 1
ATOM 637 N N . PRO A 1 82 ? 12.25 -3.627 -16.016 1 98.31 82 PRO A N 1
ATOM 638 C CA . PRO A 1 82 ? 11.016 -3.311 -15.297 1 98.31 82 PRO A CA 1
ATOM 639 C C . PRO A 1 82 ? 9.836 -4.168 -15.742 1 98.31 82 PRO A C 1
ATOM 641 O O . PRO A 1 82 ? 9.719 -4.5 -16.922 1 98.31 82 PRO A O 1
ATOM 644 N N . PHE A 1 83 ? 8.961 -4.535 -14.805 1 98.69 83 PHE A N 1
ATOM 645 C CA . PHE A 1 83 ? 7.719 -5.254 -15.078 1 98.69 83 PHE A CA 1
ATOM 646 C C . PHE A 1 83 ? 6.586 -4.734 -14.203 1 98.69 83 PHE A C 1
ATOM 648 O O . PHE A 1 83 ? 6.82 -3.994 -13.25 1 98.69 83 PHE A O 1
ATOM 655 N N . GLN A 1 84 ? 5.398 -5.074 -14.617 1 98.81 84 GLN A N 1
ATOM 656 C CA . GLN A 1 84 ? 4.195 -4.82 -13.836 1 98.81 84 GLN A CA 1
ATOM 657 C C . GLN A 1 84 ? 3.404 -6.105 -13.609 1 98.81 84 GLN A C 1
ATOM 659 O O . GLN A 1 84 ? 3.145 -6.855 -14.555 1 98.81 84 GLN A O 1
ATOM 664 N N . VAL A 1 85 ? 3.109 -6.422 -12.375 1 98.88 85 VAL A N 1
ATOM 665 C CA . VAL A 1 85 ? 2.211 -7.516 -12.023 1 98.88 85 VAL A CA 1
ATOM 666 C C . VAL A 1 85 ? 0.897 -6.953 -11.484 1 98.88 85 VAL A C 1
ATOM 668 O O . VAL A 1 85 ? 0.9 -6.098 -10.602 1 98.88 85 VAL A O 1
ATOM 671 N N . GLU A 1 86 ? -0.191 -7.367 -12.023 1 98.88 86 GLU A N 1
ATOM 672 C CA . GLU A 1 86 ? -1.51 -7.043 -11.484 1 98.88 86 GLU A CA 1
ATOM 673 C C . GLU A 1 86 ? -2.248 -8.305 -11.039 1 98.88 86 GLU A C 1
ATOM 675 O O . GLU A 1 86 ? -2.346 -9.273 -11.797 1 98.88 86 GLU A O 1
ATOM 680 N N . ILE A 1 87 ? -2.721 -8.336 -9.836 1 98.81 87 ILE A N 1
ATOM 681 C CA . ILE A 1 87 ? -3.572 -9.398 -9.305 1 98.81 87 ILE A CA 1
ATOM 682 C C . ILE A 1 87 ? -4.965 -8.836 -9.008 1 98.81 87 ILE A C 1
ATOM 684 O O . ILE A 1 87 ? -5.141 -8.039 -8.086 1 98.81 87 ILE A O 1
ATOM 688 N N . TYR A 1 88 ? -5.906 -9.227 -9.844 1 98.56 88 TYR A N 1
ATOM 689 C CA . TYR A 1 88 ? -7.305 -8.867 -9.641 1 98.56 88 TYR A CA 1
ATOM 690 C C . TYR A 1 88 ? -8.102 -10.055 -9.109 1 98.56 88 TYR A C 1
ATOM 692 O O . TYR A 1 88 ? -7.914 -11.188 -9.562 1 98.56 88 TYR A O 1
ATOM 700 N N . SER A 1 89 ? -8.93 -9.797 -8.141 1 98.06 89 SER A N 1
ATOM 701 C CA . SER A 1 89 ? -9.742 -10.883 -7.609 1 98.06 89 SER A CA 1
ATOM 702 C C . SER A 1 89 ? -11.227 -10.633 -7.863 1 98.06 89 SER A C 1
ATOM 704 O O . SER A 1 89 ? -11.727 -9.531 -7.645 1 98.06 89 SER A O 1
ATOM 706 N N . ASP A 1 90 ? -11.922 -11.555 -8.422 1 97.44 90 ASP A N 1
ATOM 707 C CA . ASP A 1 90 ? -13.383 -11.57 -8.391 1 97.44 90 ASP A CA 1
ATOM 708 C C . ASP A 1 90 ? -13.906 -12.609 -7.402 1 97.44 90 ASP A C 1
ATOM 710 O O . ASP A 1 90 ? -13.219 -12.953 -6.441 1 97.44 90 ASP A O 1
ATOM 714 N N . GLN A 1 91 ? -15.125 -13.086 -7.562 1 97.06 91 GLN A N 1
ATOM 715 C CA . GLN A 1 91 ? -15.727 -13.992 -6.594 1 97.06 91 GLN A CA 1
ATOM 716 C C . GLN A 1 91 ? -15.18 -15.406 -6.746 1 97.06 91 GLN A C 1
ATOM 718 O O . GLN A 1 91 ? -15.281 -16.219 -5.828 1 97.06 91 GLN A O 1
ATOM 723 N N . ASP A 1 92 ? -14.586 -15.695 -7.918 1 97.94 92 ASP A N 1
ATOM 724 C CA . ASP A 1 92 ? -14.234 -17.078 -8.203 1 97.94 92 ASP A CA 1
ATOM 725 C C . ASP A 1 92 ? -12.719 -17.266 -8.234 1 97.94 92 ASP A C 1
ATOM 727 O O . ASP A 1 92 ? -12.211 -18.328 -7.84 1 97.94 92 ASP A O 1
ATOM 731 N N . CYS A 1 93 ? -12.055 -16.203 -8.75 1 98.5 93 CYS A N 1
ATOM 732 C CA . CYS A 1 93 ? -10.641 -16.438 -9.047 1 98.5 93 CYS A CA 1
ATOM 733 C C . CYS A 1 93 ? -9.82 -15.172 -8.789 1 98.5 93 CYS A C 1
ATOM 735 O O . CYS A 1 93 ? -10.375 -14.078 -8.703 1 98.5 93 CYS A O 1
ATOM 737 N N . PHE A 1 94 ? -8.523 -15.406 -8.57 1 98.69 94 PHE A N 1
ATOM 738 C CA . PHE A 1 94 ? -7.516 -14.391 -8.836 1 98.69 94 PHE A CA 1
ATOM 739 C C . PHE A 1 94 ? -7.141 -14.383 -10.312 1 98.69 94 PHE A C 1
ATOM 741 O O . PHE A 1 94 ? -6.898 -15.438 -10.906 1 98.69 94 PHE A O 1
ATOM 748 N N . HIS A 1 95 ? -7.141 -13.266 -10.875 1 98.62 95 HIS A N 1
ATOM 749 C CA . HIS A 1 95 ? -6.648 -13.055 -12.234 1 98.62 95 HIS A CA 1
ATOM 750 C C . HIS A 1 95 ? -5.309 -12.32 -12.227 1 98.62 95 HIS A C 1
ATOM 752 O O . HIS A 1 95 ? -5.191 -11.242 -11.648 1 98.62 95 HIS A O 1
ATOM 758 N N . ILE A 1 96 ? -4.32 -12.914 -12.867 1 98.75 96 ILE A N 1
ATOM 759 C CA . ILE A 1 96 ? -2.973 -12.352 -12.812 1 98.75 96 ILE A CA 1
ATOM 760 C C . ILE A 1 96 ? -2.562 -11.867 -14.195 1 98.75 96 ILE A C 1
ATOM 762 O O . ILE A 1 96 ? -2.578 -12.633 -15.164 1 98.75 96 ILE A O 1
ATOM 766 N N . PHE A 1 97 ? -2.232 -10.641 -14.273 1 98.75 97 PHE A N 1
ATOM 767 C CA . PHE A 1 97 ? -1.745 -9.984 -15.477 1 98.75 97 PHE A CA 1
ATOM 768 C C . PHE A 1 97 ? -0.282 -9.586 -15.32 1 98.75 97 PHE A C 1
ATOM 770 O O . PHE A 1 97 ? 0.124 -9.094 -14.266 1 98.75 97 PHE A O 1
ATOM 777 N N . ILE A 1 98 ? 0.521 -9.773 -16.328 1 98.62 98 ILE A N 1
ATOM 778 C CA . ILE A 1 98 ? 1.901 -9.305 -16.375 1 98.62 98 ILE A CA 1
ATOM 779 C C . ILE A 1 98 ? 2.098 -8.422 -17.609 1 98.62 98 ILE A C 1
ATOM 781 O O . ILE A 1 98 ? 1.809 -8.844 -18.734 1 98.62 98 ILE A O 1
ATOM 785 N N . ASN A 1 99 ? 2.504 -7.223 -17.328 1 98.12 99 ASN A N 1
ATOM 786 C CA . ASN A 1 99 ? 2.662 -6.246 -18.391 1 98.12 99 ASN A CA 1
ATOM 787 C C . ASN A 1 99 ? 1.405 -6.145 -19.25 1 98.12 99 ASN A C 1
ATOM 789 O O . ASN A 1 99 ? 1.477 -6.234 -20.484 1 98.12 99 ASN A O 1
ATOM 793 N N . GLU A 1 100 ? 0.244 -6.117 -18.594 1 97.19 100 GLU A N 1
ATOM 794 C CA . GLU A 1 100 ? -1.071 -5.828 -19.156 1 97.19 100 GLU A CA 1
ATOM 795 C C . GLU A 1 100 ? -1.641 -7.047 -19.875 1 97.19 100 GLU A C 1
ATOM 797 O O . GLU A 1 100 ? -2.734 -6.98 -20.453 1 97.19 100 GLU A O 1
ATOM 802 N N . ASN A 1 101 ? -0.898 -8.203 -19.828 1 97.81 101 ASN A N 1
ATOM 803 C CA . ASN A 1 101 ? -1.391 -9.438 -20.422 1 97.81 101 ASN A CA 1
ATOM 804 C C . ASN A 1 101 ? -1.803 -10.453 -19.359 1 97.81 101 ASN A C 1
ATOM 806 O O . ASN A 1 101 ? -1.062 -10.695 -18.406 1 97.81 101 ASN A O 1
ATOM 810 N N . LYS A 1 102 ? -2.979 -11 -19.641 1 97.31 102 LYS A N 1
ATOM 811 C CA . LYS A 1 102 ? -3.414 -12.039 -18.719 1 97.31 102 LYS A CA 1
ATOM 812 C C . LYS A 1 102 ? -2.539 -13.28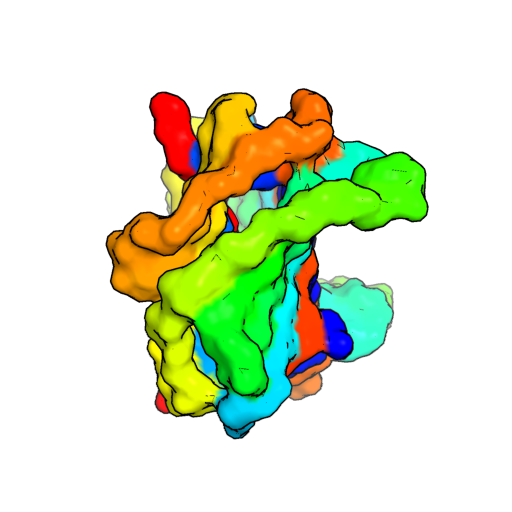9 -18.828 1 97.31 102 LYS A C 1
ATOM 814 O O . LYS A 1 102 ? -2.346 -13.812 -19.938 1 97.31 102 LYS A O 1
ATOM 819 N N . VAL A 1 103 ? -2.035 -13.781 -17.75 1 97.94 103 VAL A N 1
ATOM 820 C CA . VAL A 1 103 ? -1.077 -14.883 -17.797 1 97.94 103 VAL A CA 1
ATOM 821 C C . VAL A 1 103 ? -1.695 -16.125 -17.172 1 97.94 103 VAL A C 1
ATOM 823 O O . VAL A 1 103 ? -1.502 -17.234 -17.672 1 97.94 103 VAL A O 1
ATOM 826 N N . LEU A 1 104 ? -2.436 -15.961 -16.094 1 96.94 104 LEU A N 1
ATOM 827 C CA . LEU A 1 104 ? -3.035 -17.125 -15.453 1 96.94 104 LEU A CA 1
ATOM 828 C C . LEU A 1 104 ? -4.188 -16.703 -14.539 1 96.94 104 LEU A C 1
ATOM 830 O O . LEU A 1 104 ? -4.355 -15.516 -14.258 1 96.94 104 LEU A O 1
ATOM 834 N N . GLN A 1 105 ? -5.035 -17.594 -14.242 1 98.12 105 GLN A N 1
ATOM 835 C CA . GLN A 1 105 ? -6.082 -17.484 -13.227 1 98.12 105 GLN A CA 1
ATOM 836 C C . GLN A 1 105 ? -5.918 -18.547 -12.141 1 98.12 105 GLN A C 1
ATOM 838 O O . GLN A 1 105 ? -5.484 -19.656 -12.422 1 98.12 105 GLN A O 1
ATOM 843 N N . TYR A 1 106 ? -6.156 -18.234 -10.961 1 98.69 106 TYR A N 1
ATOM 844 C CA . TYR A 1 106 ? -6.008 -19.125 -9.805 1 98.69 106 TYR A CA 1
ATOM 845 C C . TYR A 1 106 ? -7.289 -19.156 -8.977 1 98.69 106 TYR A C 1
ATOM 847 O O . TYR A 1 106 ? -7.703 -18.141 -8.414 1 98.69 106 TYR A O 1
ATOM 855 N N . LYS A 1 107 ? -7.887 -20.312 -8.953 1 98.56 107 LYS A N 1
ATOM 856 C CA . LYS A 1 107 ? -9.133 -20.438 -8.211 1 98.56 107 LYS A CA 1
ATOM 857 C C . LYS A 1 107 ? -8.906 -20.203 -6.719 1 98.56 107 LYS A C 1
ATOM 859 O O . LYS A 1 107 ? -7.926 -20.703 -6.152 1 98.56 107 LYS A O 1
ATOM 864 N N . HIS A 1 108 ? -9.898 -19.469 -6.129 1 98.75 108 HIS A N 1
ATOM 865 C CA . HIS A 1 108 ? -9.797 -19.266 -4.688 1 98.75 108 HIS A CA 1
ATOM 866 C C . HIS A 1 108 ? -9.828 -20.594 -3.938 1 98.75 108 HIS A C 1
ATOM 868 O O . HIS A 1 108 ? -10.758 -21.375 -4.094 1 98.75 108 HIS A O 1
ATOM 874 N N . ARG A 1 109 ? -8.82 -20.828 -3.119 1 98.56 109 ARG A N 1
ATOM 875 C CA . ARG A 1 109 ? -8.836 -21.984 -2.225 1 98.56 109 ARG A CA 1
ATOM 876 C C . ARG A 1 109 ? -9.266 -21.578 -0.819 1 98.56 109 ARG A C 1
ATOM 878 O O . ARG A 1 109 ? -9.789 -22.391 -0.063 1 98.56 109 ARG A O 1
ATOM 885 N N . GLN A 1 110 ? -9.023 -20.312 -0.474 1 97.81 110 GLN A N 1
ATOM 886 C CA . GLN A 1 110 ? -9.578 -19.734 0.743 1 97.81 110 GLN A CA 1
ATOM 887 C C . GLN A 1 110 ? -11.047 -19.359 0.558 1 97.81 110 GLN A C 1
ATOM 889 O O . GLN A 1 110 ? -11.383 -18.531 -0.294 1 97.81 110 GLN A O 1
ATOM 894 N N . LYS A 1 111 ? -11.891 -19.859 1.384 1 95.94 111 LYS A N 1
ATOM 895 C CA . LYS A 1 111 ? -13.328 -19.719 1.197 1 95.94 111 LYS A CA 1
ATOM 896 C C . LYS A 1 111 ? -13.805 -18.359 1.703 1 95.94 111 LYS A C 1
ATOM 898 O O . LYS A 1 111 ? -14.719 -17.75 1.126 1 95.94 111 LYS A O 1
ATOM 903 N N . ASN A 1 112 ? -13.25 -17.938 2.785 1 97.5 112 ASN A N 1
ATOM 904 C CA . ASN A 1 112 ? -13.609 -16.625 3.32 1 97.5 112 ASN A CA 1
ATOM 905 C C . ASN A 1 112 ? -12.758 -15.523 2.713 1 97.5 112 ASN A C 1
ATOM 907 O O . ASN A 1 112 ? -11.781 -15.078 3.324 1 97.5 112 ASN A O 1
ATOM 911 N N . LEU A 1 113 ? -13.203 -14.992 1.59 1 98 113 LEU A N 1
ATOM 912 C CA . LEU A 1 113 ? -12.391 -14.055 0.82 1 98 113 LEU A CA 1
ATOM 913 C C . LEU A 1 113 ? -12.172 -12.758 1.602 1 98 113 LEU A C 1
ATOM 915 O O . LEU A 1 113 ? -11.102 -12.156 1.509 1 98 113 LEU A O 1
ATOM 919 N N . SER A 1 114 ? -13.148 -12.32 2.381 1 97 114 SER A N 1
ATOM 920 C CA . SER A 1 114 ? -13.031 -11.078 3.131 1 97 114 SER A CA 1
ATOM 921 C C . SER A 1 114 ? -11.961 -11.188 4.215 1 97 114 SER A C 1
ATOM 923 O O . SER A 1 114 ? -11.539 -10.172 4.781 1 97 114 SER A O 1
ATOM 925 N N . SER A 1 115 ? -11.531 -12.438 4.5 1 98.31 115 SER A N 1
ATOM 926 C CA . SER A 1 115 ? -10.484 -12.641 5.5 1 98.31 115 SER A CA 1
ATOM 927 C C . SER A 1 115 ? -9.102 -12.359 4.918 1 98.31 115 SER A C 1
ATOM 929 O O . SER A 1 115 ? -8.125 -12.258 5.656 1 98.31 115 SER A O 1
ATOM 931 N N . ILE A 1 116 ? -9.016 -12.234 3.609 1 98.69 116 ILE A N 1
ATOM 932 C CA . ILE A 1 116 ? -7.754 -11.867 2.967 1 98.69 116 ILE A CA 1
ATOM 933 C C . ILE A 1 116 ? -7.516 -10.367 3.127 1 98.69 116 ILE A C 1
ATOM 935 O O . ILE A 1 116 ? -8.164 -9.555 2.467 1 98.69 116 ILE A O 1
ATOM 939 N N . THR A 1 117 ? -6.559 -10.031 4.051 1 98.62 117 THR A N 1
ATOM 940 C CA . THR A 1 117 ? -6.453 -8.641 4.473 1 98.62 117 THR A CA 1
ATOM 941 C C . THR A 1 117 ? -5.023 -8.133 4.312 1 98.62 117 THR A C 1
ATOM 943 O O . THR A 1 117 ? -4.746 -6.953 4.535 1 98.62 117 THR A O 1
ATOM 946 N N . LYS A 1 118 ? -4.125 -9.023 3.891 1 98.81 118 LYS A N 1
ATOM 947 C CA . LYS A 1 118 ? -2.719 -8.633 3.941 1 98.81 118 LYS A CA 1
ATOM 948 C C . LYS A 1 118 ? -2.006 -8.969 2.637 1 98.81 118 LYS A C 1
ATOM 950 O O . LYS A 1 118 ? -2.215 -10.047 2.068 1 98.81 118 LYS A O 1
ATOM 955 N N . LEU A 1 119 ? -1.152 -8.086 2.164 1 98.94 119 LEU A N 1
ATOM 956 C CA . LEU A 1 119 ? -0.225 -8.25 1.049 1 98.94 119 LEU A CA 1
ATOM 957 C C . LEU A 1 119 ? 1.217 -8.297 1.544 1 98.94 119 LEU A C 1
ATOM 959 O O . LEU A 1 119 ? 1.62 -7.473 2.369 1 98.94 119 LEU A O 1
ATOM 963 N N . GLN A 1 120 ? 1.948 -9.273 1.116 1 98.88 120 GLN A N 1
ATOM 964 C CA . GLN A 1 120 ? 3.377 -9.344 1.406 1 98.88 120 GLN A CA 1
ATOM 965 C C . GLN A 1 120 ? 4.184 -9.586 0.135 1 98.88 120 GLN A C 1
ATOM 967 O O . GLN A 1 120 ? 3.85 -10.469 -0.658 1 98.88 120 GLN A O 1
ATOM 972 N N . ILE A 1 121 ? 5.145 -8.797 -0.106 1 98.94 121 ILE A N 1
ATOM 973 C CA . ILE A 1 121 ? 6.094 -8.969 -1.199 1 98.94 121 ILE A CA 1
ATOM 974 C C . ILE A 1 121 ? 7.484 -9.258 -0.636 1 98.94 121 ILE A C 1
ATOM 976 O O . ILE A 1 121 ? 7.98 -8.523 0.219 1 98.94 121 ILE A O 1
ATOM 980 N N . LEU A 1 122 ? 8.109 -10.312 -1.116 1 98.69 122 LEU A N 1
ATOM 981 C CA . LEU A 1 122 ? 9.336 -10.812 -0.505 1 98.69 122 LEU A CA 1
ATOM 982 C C . LEU A 1 122 ? 10.398 -11.086 -1.564 1 98.69 122 LEU A C 1
ATOM 984 O O . LEU A 1 122 ? 10.07 -11.266 -2.74 1 98.69 122 LEU A O 1
ATOM 988 N N . ASN A 1 123 ? 11.617 -11.125 -1.096 1 98.06 123 ASN A N 1
ATOM 989 C CA . ASN A 1 123 ? 12.773 -11.641 -1.819 1 98.06 123 ASN A CA 1
ATOM 990 C C . ASN A 1 123 ? 13.242 -10.672 -2.896 1 98.06 123 ASN A C 1
ATOM 992 O O . ASN A 1 123 ? 13.367 -9.469 -2.643 1 98.06 123 ASN A O 1
ATOM 996 N N . ASP A 1 124 ? 13.711 -11.203 -4.012 1 98.12 124 ASP A N 1
ATOM 997 C CA . ASP A 1 124 ? 14.516 -10.375 -4.91 1 98.12 124 ASP A CA 1
ATOM 998 C C . ASP A 1 124 ? 13.625 -9.555 -5.844 1 98.12 124 ASP A C 1
ATOM 1000 O O . ASP A 1 124 ? 13.352 -9.969 -6.973 1 98.12 124 ASP A O 1
ATOM 1004 N N . ILE A 1 125 ? 13.25 -8.43 -5.398 1 98.38 125 ILE A N 1
ATOM 1005 C CA . ILE A 1 125 ? 12.516 -7.465 -6.207 1 98.38 125 ILE A CA 1
ATOM 1006 C C . ILE A 1 125 ? 12.758 -6.051 -5.68 1 98.38 125 ILE A C 1
ATOM 1008 O O . ILE A 1 125 ? 12.648 -5.809 -4.473 1 98.38 125 ILE A O 1
ATOM 1012 N N . ASP A 1 126 ? 13.148 -5.18 -6.492 1 97.75 126 ASP A N 1
ATOM 1013 C CA . ASP A 1 126 ? 13.188 -3.746 -6.215 1 97.75 126 ASP A CA 1
ATOM 1014 C C . ASP A 1 126 ? 11.898 -3.062 -6.652 1 97.75 126 ASP A C 1
ATOM 1016 O O . ASP A 1 126 ? 11.641 -2.912 -7.848 1 97.75 126 ASP A O 1
ATOM 1020 N N . ILE A 1 127 ? 11.102 -2.635 -5.684 1 98.5 127 ILE A N 1
ATOM 1021 C CA . ILE A 1 127 ? 9.75 -2.156 -5.945 1 98.5 127 ILE A CA 1
ATOM 1022 C C . ILE A 1 127 ? 9.781 -0.663 -6.26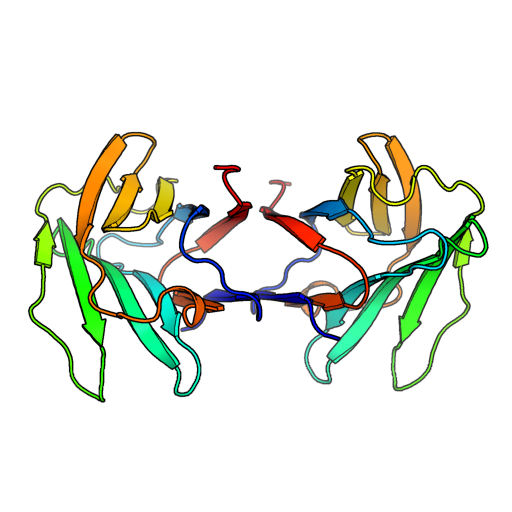2 1 98.5 127 ILE A C 1
ATOM 1024 O O . ILE A 1 127 ? 10.43 0.115 -5.559 1 98.5 127 ILE A O 1
ATOM 1028 N N . SER A 1 128 ? 9.117 -0.299 -7.352 1 98.44 128 SER A N 1
ATOM 1029 C C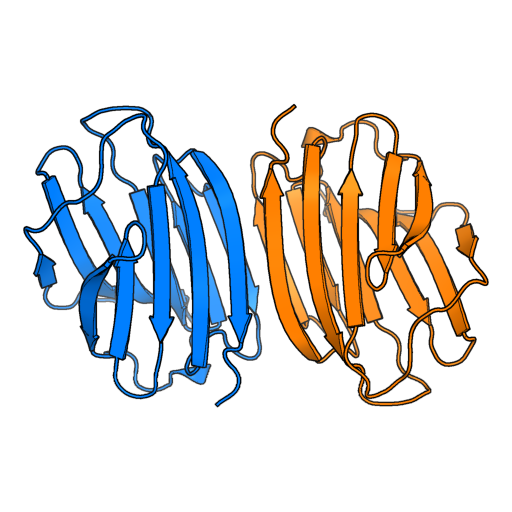A . SER A 1 128 ? 8.984 1.115 -7.688 1 98.44 128 SER A CA 1
ATOM 1030 C C . SER A 1 128 ? 7.582 1.625 -7.391 1 98.44 128 SER A C 1
ATOM 1032 O O . SER A 1 128 ? 7.375 2.83 -7.227 1 98.44 128 SER A O 1
ATOM 1034 N N . SER A 1 129 ? 6.605 0.704 -7.355 1 98.69 129 SER A N 1
ATOM 1035 C CA . SER A 1 129 ? 5.234 1.144 -7.098 1 98.69 129 SER A CA 1
ATOM 1036 C C . SER A 1 129 ? 4.371 -0.007 -6.598 1 98.69 129 SER A C 1
ATOM 1038 O O . SER A 1 129 ? 4.523 -1.146 -7.043 1 98.69 129 SER A O 1
ATOM 1040 N N . VAL A 1 130 ? 3.504 0.219 -5.656 1 98.94 130 VAL A N 1
ATOM 1041 C CA . VAL A 1 130 ? 2.428 -0.67 -5.234 1 98.94 130 VAL A CA 1
ATOM 1042 C C . VAL A 1 130 ? 1.107 0.096 -5.203 1 98.94 130 VAL A C 1
ATOM 1044 O O . VAL A 1 130 ? 1.034 1.194 -4.645 1 98.94 130 VAL A O 1
ATOM 1047 N N . GLU A 1 131 ? 0.109 -0.46 -5.82 1 98.88 131 GLU A N 1
ATOM 1048 C CA . GLU A 1 131 ? -1.224 0.136 -5.816 1 98.88 131 GLU A CA 1
ATOM 1049 C C . GLU A 1 131 ? -2.285 -0.889 -5.434 1 98.88 131 GLU A C 1
ATOM 1051 O O . GLU A 1 131 ? -2.309 -1.999 -5.969 1 98.88 131 GLU A O 1
ATOM 1056 N N . ILE A 1 132 ? -3.08 -0.585 -4.492 1 98.88 132 ILE A N 1
ATOM 1057 C CA . ILE A 1 132 ? -4.223 -1.385 -4.066 1 98.88 132 ILE A CA 1
ATOM 1058 C C . ILE A 1 132 ? -5.512 -0.603 -4.289 1 98.88 132 ILE A C 1
ATOM 1060 O O . ILE A 1 132 ? -5.695 0.483 -3.734 1 98.88 132 ILE A O 1
ATOM 1064 N N . THR A 1 133 ? -6.426 -1.158 -5.133 1 98.81 133 THR A N 1
ATOM 1065 C CA . THR A 1 133 ? -7.59 -0.39 -5.566 1 98.81 133 THR A CA 1
ATOM 1066 C C . THR A 1 133 ? -8.852 -1.25 -5.523 1 98.81 133 THR A C 1
ATOM 1068 O O . THR A 1 133 ? -8.844 -2.389 -5.996 1 98.81 133 THR A O 1
ATOM 1071 N N . LYS A 1 134 ? -9.914 -0.713 -4.941 1 98.06 134 LYS A N 1
ATOM 1072 C CA . LYS A 1 134 ? -11.242 -1.314 -5.055 1 98.06 134 LYS A CA 1
ATOM 1073 C C . LYS A 1 134 ? -11.844 -1.055 -6.43 1 98.06 134 LYS A C 1
ATOM 1075 O O . LYS A 1 134 ? -11.992 0.098 -6.844 1 98.06 134 LYS A O 1
ATOM 1080 N N . ARG A 1 135 ? -12.07 -2.092 -7.254 1 93.31 135 ARG A N 1
ATOM 1081 C CA . ARG A 1 135 ? -12.617 -1.937 -8.602 1 93.31 135 ARG A CA 1
ATOM 1082 C C . ARG A 1 135 ? -14.133 -1.851 -8.57 1 93.31 135 ARG A C 1
ATOM 1084 O O . ARG A 1 135 ? -14.781 -2.496 -7.738 1 93.31 135 ARG A O 1
ATOM 1091 N N . GLY A 1 136 ? -14.812 -0.85 -8.078 1 64.69 136 GLY A N 1
ATOM 1092 C CA . GLY A 1 136 ? -16.266 -0.753 -8.086 1 64.69 136 GLY A CA 1
ATOM 1093 C C . GLY A 1 136 ? -16.938 -1.889 -8.836 1 64.69 136 GLY A C 1
ATOM 1094 O O . GLY A 1 136 ? -16.438 -2.334 -9.875 1 64.69 136 GLY A O 1
ATOM 1095 N N . LEU A 1 137 ? -17.672 -2.816 -8.117 1 48.06 137 LEU A N 1
ATOM 1096 C CA . LEU A 1 137 ? -18.609 -3.697 -8.812 1 48.06 137 LEU A CA 1
ATOM 1097 C C . LEU A 1 137 ? -19.609 -2.893 -9.633 1 48.06 137 LEU A C 1
ATOM 1099 O O . LEU A 1 137 ? -19.938 -1.763 -9.273 1 48.06 137 LEU A O 1
ATOM 1103 N N . CYS B 1 1 ? -9.422 3.848 14.867 1 94.75 1 CYS B N 1
ATOM 1104 C CA . CYS B 1 1 ? -9.578 2.568 14.188 1 94.75 1 CYS B CA 1
ATOM 1105 C C . CYS B 1 1 ? -8.688 2.49 12.953 1 94.75 1 CYS B C 1
ATOM 1107 O O . CYS B 1 1 ? -8.656 3.422 12.148 1 94.75 1 CYS B O 1
ATOM 1109 N N . LEU B 1 2 ? -7.91 1.435 12.812 1 98.56 2 LEU B N 1
ATOM 1110 C CA . LEU B 1 2 ? -6.973 1.266 11.711 1 98.56 2 LEU B CA 1
ATOM 1111 C C . LEU B 1 2 ? -7.707 0.904 10.422 1 98.56 2 LEU B C 1
ATOM 1113 O O . LEU B 1 2 ? -8.5 -0.038 10.398 1 98.56 2 LEU B O 1
ATOM 1117 N N . GLN B 1 3 ? -7.441 1.7 9.352 1 98.69 3 GLN B N 1
ATOM 1118 C CA . GLN B 1 3 ? -8.078 1.444 8.062 1 98.69 3 GLN B CA 1
ATOM 1119 C C . GLN B 1 3 ? -7.105 0.794 7.09 1 98.69 3 GLN B C 1
ATOM 1121 O O . GLN B 1 3 ? -7.516 0.025 6.215 1 98.69 3 GLN B O 1
ATOM 1126 N N . PHE B 1 4 ? -5.871 1.219 7.18 1 98.88 4 PHE B N 1
ATOM 1127 C CA . PHE B 1 4 ? -4.855 0.732 6.25 1 98.88 4 PHE B CA 1
ATOM 1128 C C . PHE B 1 4 ? -3.457 0.945 6.816 1 98.88 4 PHE B C 1
ATOM 1130 O O . PHE B 1 4 ? -3.191 1.959 7.469 1 98.88 4 PHE B O 1
ATOM 1137 N N . GLU B 1 5 ? -2.578 0.028 6.582 1 98.88 5 GLU B N 1
ATOM 1138 C CA . GLU B 1 5 ? -1.173 0.168 6.953 1 98.88 5 GLU B CA 1
ATOM 1139 C C . GLU B 1 5 ? -0.259 -0.42 5.879 1 98.88 5 GLU B C 1
ATOM 1141 O O . GLU B 1 5 ? -0.577 -1.449 5.281 1 98.88 5 GLU B O 1
ATOM 1146 N N . ALA B 1 6 ? 0.823 0.229 5.625 1 98.88 6 ALA B N 1
ATOM 1147 C CA . ALA B 1 6 ? 1.847 -0.295 4.723 1 98.88 6 ALA B CA 1
ATOM 1148 C C . ALA B 1 6 ? 3.24 -0.13 5.324 1 98.88 6 ALA B C 1
ATOM 1150 O O . ALA B 1 6 ? 3.51 0.85 6.023 1 98.88 6 ALA B O 1
ATOM 1151 N N . LEU B 1 7 ? 4.07 -1.084 5.086 1 98.75 7 LEU B N 1
ATOM 1152 C CA . LEU B 1 7 ? 5.461 -1.08 5.52 1 98.75 7 LEU B CA 1
ATOM 1153 C C . LEU B 1 7 ? 6.398 -1.335 4.344 1 98.75 7 LEU B C 1
ATOM 1155 O O . LEU B 1 7 ? 6.227 -2.312 3.609 1 98.75 7 LEU B O 1
ATOM 1159 N N . HIS B 1 8 ? 7.234 -0.458 4.07 1 98.69 8 HIS B N 1
ATOM 1160 C CA . HIS B 1 8 ? 8.344 -0.591 3.133 1 98.69 8 HIS B CA 1
ATOM 1161 C C . HIS B 1 8 ? 9.688 -0.429 3.84 1 98.69 8 HIS B C 1
ATOM 1163 O O . HIS B 1 8 ? 10.18 0.691 3.996 1 98.69 8 HIS B O 1
ATOM 1169 N N . PRO B 1 9 ? 10.352 -1.528 4.176 1 97.81 9 PRO B N 1
ATOM 1170 C CA . PRO B 1 9 ? 11.516 -1.492 5.062 1 97.81 9 PRO B CA 1
ATOM 1171 C C . PRO B 1 9 ? 12.617 -0.569 4.551 1 97.81 9 PRO B C 1
ATOM 1173 O O . PRO B 1 9 ? 13.352 0.023 5.348 1 97.81 9 PRO B O 1
ATOM 1176 N N . GLU B 1 10 ? 12.727 -0.415 3.229 1 96.19 10 GLU B N 1
ATOM 1177 C CA . GLU B 1 10 ? 13.812 0.382 2.67 1 96.19 10 GLU B CA 1
ATOM 1178 C C . GLU B 1 10 ? 13.469 1.869 2.682 1 96.19 10 GLU B C 1
ATOM 1180 O O . GLU B 1 10 ? 14.297 2.703 2.295 1 96.19 10 GLU B O 1
ATOM 1185 N N . GLY B 1 11 ? 12.258 2.166 3.088 1 97.69 11 GLY B N 1
ATOM 1186 C CA . GLY B 1 11 ? 11.852 3.557 3.201 1 97.69 11 GLY B CA 1
ATOM 1187 C C . GLY B 1 11 ? 10.82 3.961 2.16 1 97.69 11 GLY B C 1
ATOM 1188 O O . GLY B 1 11 ? 10.805 3.418 1.053 1 97.69 11 GLY B O 1
ATOM 1189 N N . ILE B 1 12 ? 9.992 4.926 2.52 1 97.88 12 ILE B N 1
ATOM 1190 C CA . ILE B 1 12 ? 9.031 5.484 1.574 1 97.88 12 ILE B CA 1
ATOM 1191 C C . ILE B 1 12 ? 9.273 6.984 1.42 1 97.88 12 ILE B C 1
ATOM 1193 O O . ILE B 1 12 ? 8.367 7.73 1.04 1 97.88 12 ILE B O 1
ATOM 1197 N N . CYS B 1 13 ? 10.391 7.523 1.946 1 96.19 13 CYS B N 1
ATOM 1198 C CA . CYS B 1 13 ? 10.867 8.898 1.876 1 96.19 13 CYS B CA 1
ATOM 1199 C C . CYS B 1 13 ? 12.391 8.953 1.799 1 96.19 13 CYS B C 1
ATOM 1201 O O . CYS B 1 13 ? 13.07 8.062 2.309 1 96.19 13 CYS B O 1
ATOM 1203 N N . PRO B 1 14 ? 13.047 9.961 1.06 1 97.44 14 PRO B N 1
ATOM 1204 C CA . PRO B 1 14 ? 12.43 10.961 0.18 1 97.44 14 PRO B CA 1
ATOM 1205 C C . PRO B 1 14 ? 12.203 10.438 -1.238 1 97.44 14 PRO B C 1
ATOM 1207 O O . PRO B 1 14 ? 12.68 9.352 -1.58 1 97.44 14 PRO B O 1
ATOM 1210 N N . GLY B 1 15 ? 11.492 11.031 -2.025 1 97.81 15 GLY B N 1
ATOM 1211 C CA . GLY B 1 15 ? 11.367 10.695 -3.436 1 97.81 15 GLY B CA 1
ATOM 1212 C C . GLY B 1 15 ? 10.18 9.805 -3.734 1 97.81 15 GLY B C 1
ATOM 1213 O O . GLY B 1 15 ? 10.07 9.258 -4.836 1 97.81 15 GLY B O 1
ATOM 1214 N N . TRP B 1 16 ? 9.344 9.602 -2.791 1 98.5 16 TRP B N 1
ATOM 1215 C CA . TRP B 1 16 ? 8.164 8.766 -2.963 1 98.5 16 TRP B CA 1
ATOM 1216 C C . TRP B 1 16 ? 6.891 9.609 -2.91 1 98.5 16 TRP B C 1
ATOM 1218 O O . TRP B 1 16 ? 6.883 10.695 -2.324 1 98.5 16 TRP B O 1
ATOM 1228 N N . SER B 1 17 ? 5.879 9.148 -3.555 1 98.62 17 SER B N 1
ATOM 1229 C CA . SER B 1 17 ? 4.527 9.695 -3.475 1 98.62 17 SER B CA 1
ATOM 1230 C C . SER B 1 17 ? 3.541 8.648 -2.963 1 98.62 17 SER B C 1
ATOM 1232 O O . SER B 1 17 ? 3.609 7.48 -3.352 1 98.62 17 SER B O 1
ATOM 1234 N N . ILE B 1 18 ? 2.709 9.055 -2.08 1 98.88 18 ILE B N 1
ATOM 1235 C CA . ILE B 1 18 ? 1.595 8.258 -1.582 1 98.88 18 ILE B CA 1
ATOM 1236 C C . ILE B 1 18 ? 0.273 8.891 -2.006 1 98.88 18 ILE B C 1
ATOM 1238 O O . ILE B 1 18 ? 0.049 10.086 -1.778 1 98.88 18 ILE B O 1
ATOM 1242 N N . VAL B 1 19 ? -0.558 8.18 -2.652 1 98.94 19 VAL B N 1
ATOM 1243 C CA . VAL B 1 19 ? -1.872 8.664 -3.062 1 98.94 19 VAL B CA 1
ATOM 1244 C C . VAL B 1 19 ? -2.963 7.832 -2.391 1 98.94 19 VAL B C 1
ATOM 1246 O O . VAL B 1 19 ? -2.961 6.602 -2.486 1 98.94 19 VAL B O 1
ATOM 1249 N N . VAL B 1 20 ? -3.855 8.469 -1.708 1 98.88 20 VAL B N 1
ATOM 1250 C CA . VAL B 1 20 ? -4.988 7.848 -1.032 1 98.88 20 VAL B CA 1
ATOM 1251 C C . VAL B 1 20 ? -6.293 8.391 -1.598 1 98.88 20 VAL B C 1
ATOM 1253 O O . VAL B 1 20 ? -6.477 9.609 -1.696 1 98.88 20 VAL B O 1
ATOM 1256 N N . GLN B 1 21 ? -7.145 7.555 -2.066 1 98.81 21 GLN B N 1
ATOM 1257 C CA . GLN B 1 21 ? -8.492 7.926 -2.482 1 98.81 21 GLN B CA 1
ATOM 1258 C C . GLN B 1 21 ? -9.539 7.328 -1.551 1 98.81 21 GLN B C 1
ATOM 1260 O O . GLN B 1 21 ? -9.422 6.172 -1.137 1 98.81 21 GLN B O 1
ATOM 1265 N N . GLY B 1 22 ? -10.539 8.094 -1.209 1 98.38 22 GLY B N 1
ATOM 1266 C CA . GLY B 1 22 ? -11.586 7.617 -0.322 1 98.38 22 GLY B CA 1
ATOM 1267 C C . GLY B 1 22 ? -12.672 8.648 -0.07 1 98.38 22 GL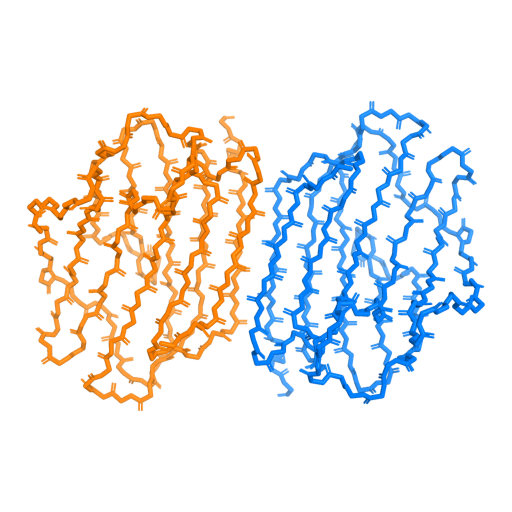Y B C 1
ATOM 1268 O O . GLY B 1 22 ? -12.82 9.602 -0.839 1 98.38 22 GLY B O 1
ATOM 1269 N N . GLU B 1 23 ? -13.5 8.406 0.922 1 98.38 23 GLU B N 1
ATOM 1270 C CA . GLU B 1 23 ? -14.555 9.305 1.381 1 98.38 23 GLU B CA 1
ATOM 1271 C C . GLU B 1 23 ? -14.828 9.117 2.871 1 98.38 23 GLU B C 1
ATOM 1273 O O . GLU B 1 23 ? -14.461 8.094 3.451 1 98.38 23 GLU B O 1
ATOM 1278 N N . THR B 1 24 ? -15.359 10.156 3.457 1 98.19 24 THR B N 1
ATOM 1279 C CA . THR B 1 24 ? -15.742 10.062 4.859 1 98.19 24 THR B CA 1
ATOM 1280 C C . THR B 1 24 ? -17.25 9.898 4.996 1 98.19 24 THR B C 1
ATOM 1282 O O . THR B 1 24 ? -18 10.078 4.027 1 98.19 24 THR B O 1
ATOM 1285 N N . SER B 1 25 ? -17.688 9.531 6.168 1 96.94 25 SER B N 1
ATOM 1286 C CA . SER B 1 25 ? -19.078 9.078 6.324 1 96.94 25 SER B CA 1
ATOM 1287 C C . SER B 1 25 ? -19.969 10.203 6.828 1 96.94 25 SER B C 1
ATOM 1289 O O . SER B 1 25 ? -21.188 10.117 6.719 1 96.94 25 SER B O 1
ATOM 1291 N N . SER B 1 26 ? -19.359 11.242 7.504 1 94.88 26 SER B N 1
ATOM 1292 C CA . SER B 1 26 ? -20.203 12.281 8.07 1 94.88 26 SER B CA 1
ATOM 1293 C C . SER B 1 26 ? -19.484 13.625 8.109 1 94.88 26 SER B C 1
ATOM 1295 O O . SER B 1 26 ? -18.281 13.695 7.879 1 94.88 26 SER B O 1
ATOM 1297 N N . SER B 1 27 ? -20.188 14.648 8.469 1 93 27 SER B N 1
ATOM 1298 C CA . SER B 1 27 ? -19.641 16 8.531 1 93 27 SER B CA 1
ATOM 1299 C C . SER B 1 27 ? -18.828 16.219 9.805 1 93 27 SER B C 1
ATOM 1301 O O . SER B 1 27 ? -18.125 17.219 9.938 1 93 27 SER B O 1
ATOM 1303 N N . SER B 1 28 ? -18.891 15.336 10.68 1 92.19 28 SER B N 1
ATOM 1304 C CA . SER B 1 28 ? -18.109 15.445 11.906 1 92.19 28 SER B CA 1
ATOM 1305 C C . SER B 1 28 ? -16.906 14.508 11.875 1 92.19 28 SER B C 1
ATOM 1307 O O . SER B 1 28 ? -16.203 14.367 12.875 1 92.19 28 SER B O 1
ATOM 1309 N N . SER B 1 29 ? -16.703 14.023 10.758 1 93 29 SER B N 1
ATOM 1310 C CA . SER B 1 29 ? -15.68 13 10.609 1 93 29 SER B CA 1
ATOM 1311 C C . SER B 1 29 ? -14.281 13.609 10.664 1 93 29 SER B C 1
ATOM 1313 O O . SER B 1 29 ? -14.125 14.828 10.531 1 93 29 SER B O 1
ATOM 1315 N N . MET B 1 30 ? -13.438 12.734 11 1 96.62 30 MET B N 1
ATOM 1316 C CA . MET B 1 30 ? -12.008 13.016 10.836 1 96.62 30 MET B CA 1
ATOM 1317 C C . MET B 1 30 ? -11.25 11.742 10.461 1 96.62 30 MET B C 1
ATOM 1319 O O . MET B 1 30 ? -11.695 10.633 10.773 1 96.62 30 MET B O 1
ATOM 1323 N N . PHE B 1 31 ? -10.188 11.969 9.766 1 98.69 31 PHE B N 1
ATOM 1324 C CA . PHE B 1 31 ? -9.266 10.859 9.516 1 98.69 31 PHE B CA 1
ATOM 1325 C C . PHE B 1 31 ? -7.82 11.328 9.602 1 98.69 31 PHE B C 1
ATOM 1327 O O . PHE B 1 31 ? -7.555 12.523 9.766 1 98.69 31 PHE B O 1
ATOM 1334 N N . GLU B 1 32 ? -6.895 10.383 9.641 1 98.69 32 GLU B N 1
ATOM 1335 C CA . GLU B 1 32 ? -5.492 10.797 9.648 1 98.69 32 GLU B CA 1
ATOM 1336 C C . GLU B 1 32 ? -4.645 9.875 8.781 1 98.69 32 GLU B C 1
ATOM 1338 O O . GLU B 1 32 ? -4.945 8.688 8.641 1 98.69 32 GLU B O 1
ATOM 1343 N N . ILE B 1 33 ? -3.699 10.422 8.203 1 98.94 33 ILE B N 1
ATOM 1344 C CA . ILE B 1 33 ? -2.627 9.734 7.496 1 98.94 33 ILE B CA 1
ATOM 1345 C C . ILE B 1 33 ? -1.294 10.008 8.188 1 98.94 33 ILE B C 1
ATOM 1347 O O . ILE B 1 33 ? -0.854 11.156 8.281 1 98.94 33 ILE B O 1
ATOM 1351 N N . ASN B 1 34 ? -0.722 8.961 8.719 1 98.94 34 ASN B N 1
ATOM 1352 C CA . ASN B 1 34 ? 0.545 9.078 9.438 1 98.94 34 ASN B CA 1
ATOM 1353 C C . ASN B 1 34 ? 1.673 8.367 8.688 1 98.94 34 ASN B C 1
ATOM 1355 O O . ASN B 1 34 ? 1.495 7.25 8.203 1 98.94 34 ASN B O 1
ATOM 1359 N N . LEU B 1 35 ? 2.789 9.039 8.531 1 98.94 35 LEU B N 1
ATOM 1360 C CA . LEU B 1 35 ? 4.035 8.406 8.109 1 98.94 35 LEU B CA 1
ATOM 1361 C C . LEU B 1 35 ? 4.969 8.195 9.297 1 98.94 35 LEU B C 1
ATOM 1363 O O . LEU B 1 35 ? 5.328 9.156 9.984 1 98.94 35 LEU B O 1
ATOM 1367 N N . LEU B 1 36 ? 5.32 6.965 9.539 1 98.81 36 LEU B N 1
ATOM 1368 C CA . LEU B 1 36 ? 6 6.613 10.781 1 98.81 36 LEU B CA 1
ATOM 1369 C C . LEU B 1 36 ? 7.441 6.184 10.508 1 98.81 36 LEU B C 1
ATOM 1371 O O . LEU B 1 36 ? 7.727 5.57 9.477 1 98.81 36 LEU B O 1
ATOM 1375 N N . SER B 1 37 ? 8.266 6.453 11.453 1 97.88 37 SER B N 1
ATOM 1376 C CA . SER B 1 37 ? 9.68 6.098 11.391 1 97.88 37 SER B CA 1
ATOM 1377 C C . SER B 1 37 ? 9.992 4.902 12.281 1 97.88 37 SER B C 1
ATOM 1379 O O . SER B 1 37 ? 9.461 4.793 13.391 1 97.88 37 SER B O 1
ATOM 1381 N N . ASP B 1 38 ? 10.836 4.074 11.758 1 92.88 38 ASP B N 1
ATOM 1382 C CA . ASP B 1 38 ? 11.406 2.967 12.523 1 92.88 38 ASP B CA 1
ATOM 1383 C C . ASP B 1 38 ? 12.828 3.289 12.984 1 92.88 38 ASP B C 1
ATOM 1385 O O . ASP B 1 38 ? 13.586 3.941 12.258 1 92.88 38 ASP B O 1
ATOM 1389 N N . PRO B 1 39 ? 13.156 2.889 14.18 1 87.5 39 PRO B N 1
ATOM 1390 C CA . PRO B 1 39 ? 12.43 2.125 15.188 1 87.5 39 PRO B CA 1
ATOM 1391 C C . PRO B 1 39 ? 11.492 2.998 16.031 1 87.5 39 PRO B C 1
ATOM 1393 O O . PRO B 1 39 ? 11.688 4.215 16.109 1 87.5 39 PRO B O 1
ATOM 1396 N N . GLY B 1 40 ? 10.43 2.498 16.672 1 89.5 40 GLY B N 1
ATOM 1397 C CA . GLY B 1 40 ? 9.633 3.145 17.703 1 89.5 40 GLY B CA 1
ATOM 1398 C C . GLY B 1 40 ? 8.328 3.705 17.172 1 89.5 40 GLY B C 1
ATOM 1399 O O . GLY B 1 40 ? 7.496 4.191 17.953 1 89.5 40 GLY B O 1
ATOM 1400 N N . ASP B 1 41 ? 8.172 3.66 15.984 1 92.94 41 ASP B N 1
ATOM 1401 C CA . ASP B 1 41 ? 6.941 4.125 15.344 1 92.94 41 ASP B CA 1
ATOM 1402 C C . ASP B 1 41 ? 6.664 5.586 15.68 1 92.94 41 ASP B C 1
ATOM 1404 O O . ASP B 1 41 ? 5.551 5.938 16.078 1 92.94 41 ASP B O 1
ATOM 1408 N N . GLN B 1 42 ? 7.762 6.375 15.594 1 97.56 42 GLN B N 1
ATOM 1409 C CA . GLN B 1 42 ? 7.57 7.816 15.711 1 97.56 42 GLN B CA 1
ATOM 1410 C C . GLN B 1 42 ? 6.844 8.375 14.492 1 97.56 42 GLN B C 1
ATOM 1412 O O . GLN B 1 42 ? 6.969 7.84 13.383 1 97.56 42 GLN B O 1
ATOM 1417 N N . ILE B 1 43 ? 6.07 9.414 14.719 1 98.81 43 ILE B N 1
ATOM 1418 C CA . ILE B 1 43 ? 5.285 9.961 13.617 1 98.81 43 ILE B CA 1
ATOM 1419 C C . ILE B 1 43 ? 6.039 11.125 12.969 1 98.81 43 ILE B C 1
ATOM 1421 O O . ILE B 1 43 ? 6.141 12.211 13.555 1 98.81 43 ILE B O 1
ATOM 1425 N N . ALA B 1 44 ? 6.562 10.914 11.773 1 98.88 44 ALA B N 1
ATOM 1426 C CA . ALA B 1 44 ? 7.273 11.953 11.031 1 98.88 44 ALA B CA 1
ATOM 1427 C C . ALA B 1 44 ? 6.301 12.969 10.445 1 98.88 44 ALA B C 1
ATOM 1429 O O . ALA B 1 44 ? 6.598 14.164 10.406 1 98.88 44 ALA B O 1
ATOM 1430 N N . LEU B 1 45 ? 5.145 12.531 10.039 1 98.94 45 LEU B N 1
ATOM 1431 C CA . LEU B 1 45 ? 4.066 13.383 9.539 1 98.94 45 LEU B CA 1
ATOM 1432 C C . LEU B 1 45 ? 2.709 12.867 10.016 1 98.94 45 LEU B C 1
ATOM 1434 O O . LEU B 1 45 ? 2.377 11.695 9.805 1 98.94 45 LEU B O 1
ATOM 1438 N N . HIS B 1 46 ? 2.055 13.641 10.742 1 98.88 46 HIS B N 1
ATOM 1439 C CA . HIS B 1 46 ? 0.643 13.484 11.078 1 98.88 46 HIS B CA 1
ATOM 1440 C C . HIS B 1 46 ? -0.222 14.445 10.258 1 98.88 46 HIS B C 1
ATOM 1442 O O . HIS B 1 46 ? -0.126 15.664 10.414 1 98.88 46 HIS B O 1
ATOM 1448 N N . PHE B 1 47 ? -0.916 13.953 9.352 1 98.94 47 PHE B N 1
ATOM 1449 C CA . PHE B 1 47 ? -1.871 14.695 8.531 1 98.94 47 PHE B CA 1
ATOM 1450 C C . PHE B 1 47 ? -3.301 14.391 8.969 1 98.94 47 PHE B C 1
ATOM 1452 O O . PHE B 1 47 ? -3.752 13.242 8.875 1 98.94 47 PHE B O 1
ATOM 1459 N N . ASN B 1 48 ? -4.043 15.445 9.32 1 98.81 48 ASN B N 1
ATOM 1460 C CA . ASN B 1 48 ? -5.32 15.211 9.984 1 98.81 48 ASN B CA 1
ATOM 1461 C C . ASN B 1 48 ? -6.375 16.219 9.547 1 98.81 48 ASN B C 1
ATOM 1463 O O . ASN B 1 48 ? -6.535 17.266 10.172 1 98.81 48 ASN B O 1
ATOM 1467 N N . PRO B 1 49 ? -7.129 15.945 8.477 1 98.62 49 PRO B N 1
ATOM 1468 C CA . PRO B 1 49 ? -8.312 16.75 8.164 1 98.62 49 PRO B CA 1
ATOM 1469 C C . PRO B 1 49 ? -9.438 16.562 9.18 1 98.62 49 PRO B C 1
ATOM 1471 O O . PRO B 1 49 ? -9.805 15.438 9.5 1 98.62 49 PRO B O 1
ATOM 1474 N N . ARG B 1 50 ? -9.891 17.656 9.617 1 98.25 50 ARG B N 1
ATOM 1475 C CA . ARG B 1 50 ? -11 17.688 10.57 1 98.25 50 ARG B CA 1
ATOM 1476 C C . ARG B 1 50 ? -12.227 18.359 9.961 1 98.25 50 ARG B C 1
ATOM 1478 O O . ARG B 1 50 ? -12.266 19.594 9.836 1 98.25 50 ARG B O 1
ATOM 1485 N N . PHE B 1 51 ? -13.25 17.625 9.695 1 97.81 51 PHE B N 1
ATOM 1486 C CA . PHE B 1 51 ? -14.398 18.109 8.953 1 97.81 51 PHE B CA 1
ATOM 1487 C C . PHE B 1 51 ? -15.242 19.047 9.82 1 97.81 51 PHE B C 1
ATOM 1489 O O . PHE B 1 51 ? -15.805 20.016 9.328 1 97.81 51 PHE B O 1
ATOM 1496 N N . SER B 1 52 ? -15.281 18.703 11.086 1 96.94 52 SER B N 1
ATOM 1497 C CA . SER B 1 52 ? -16.109 19.5 11.984 1 96.94 52 SER B CA 1
ATOM 1498 C C . SER B 1 52 ? -15.641 20.938 12.047 1 96.94 52 SER B C 1
ATOM 1500 O O . SER B 1 52 ? -16.453 21.859 12.18 1 96.94 52 SER B O 1
ATOM 1502 N N . SER B 1 53 ? -14.328 21.188 11.938 1 97.31 53 SER B N 1
ATOM 1503 C CA . SER B 1 53 ? -13.766 22.531 12.039 1 97.31 53 SER B CA 1
ATOM 1504 C C . SER B 1 53 ? -13.266 23.016 10.688 1 97.31 53 SER B C 1
ATOM 1506 O O . SER B 1 53 ? -12.805 24.156 10.562 1 97.31 53 SER B O 1
ATOM 1508 N N . SER B 1 54 ? -13.383 22.156 9.68 1 97 54 SER B N 1
ATOM 1509 C CA . SER B 1 54 ? -12.93 22.484 8.336 1 97 54 SER B CA 1
ATOM 1510 C C . SER B 1 54 ? -11.484 22.984 8.352 1 97 54 SER B C 1
ATOM 1512 O O . SER B 1 54 ? -11.18 24.047 7.785 1 97 54 SER B O 1
ATOM 1514 N N . ARG B 1 55 ? -10.641 22.266 8.992 1 98.06 55 ARG B N 1
ATOM 1515 C CA . ARG B 1 55 ? -9.211 22.578 9.062 1 98.06 55 ARG B CA 1
ATOM 1516 C C . ARG B 1 55 ? -8.367 21.328 8.875 1 98.06 55 ARG B C 1
ATOM 1518 O O . ARG B 1 55 ? -8.828 20.219 9.148 1 98.06 55 ARG B O 1
ATOM 1525 N N . ILE B 1 56 ? -7.172 21.562 8.398 1 98.62 56 ILE B N 1
ATOM 1526 C CA . ILE B 1 56 ? -6.199 20.484 8.297 1 98.62 56 ILE B CA 1
ATOM 1527 C C . ILE B 1 56 ? -5.062 20.719 9.289 1 98.62 56 ILE B C 1
ATOM 1529 O O . ILE B 1 56 ? -4.449 21.797 9.297 1 98.62 56 ILE B O 1
ATOM 1533 N N . VAL B 1 57 ? -4.824 19.781 10.156 1 98.69 57 VAL B N 1
ATOM 1534 C CA . VAL B 1 57 ? -3.754 19.875 11.148 1 98.69 57 VAL B CA 1
ATOM 1535 C C . VAL B 1 57 ? -2.609 18.938 10.766 1 98.69 57 VAL B C 1
ATOM 1537 O O . VAL B 1 57 ? -2.836 17.766 10.477 1 98.69 57 VAL B O 1
ATOM 1540 N N . CYS B 1 58 ? -1.374 19.469 10.703 1 98.81 58 CYS B N 1
ATOM 1541 C CA . CYS B 1 58 ? -0.168 18.672 10.539 1 98.81 58 CYS B CA 1
ATOM 1542 C C . CYS B 1 58 ? 0.744 18.797 11.758 1 98.81 58 CYS B C 1
ATOM 1544 O O . CYS B 1 58 ? 0.792 19.859 12.383 1 98.81 58 CYS B O 1
ATOM 1546 N N . ASN B 1 59 ? 1.35 17.766 12.086 1 98.88 59 ASN B N 1
ATOM 1547 C CA . ASN B 1 59 ? 2.264 17.734 13.219 1 98.88 59 ASN B CA 1
ATOM 1548 C C . ASN B 1 59 ? 3.191 16.516 13.156 1 98.88 59 ASN B C 1
ATOM 1550 O O . ASN B 1 59 ? 3.117 15.727 12.219 1 98.88 59 ASN B O 1
ATOM 1554 N N . SER B 1 60 ? 4.145 16.484 13.977 1 98.81 60 SER B N 1
ATOM 1555 C CA . SER B 1 60 ? 5.004 15.32 14.156 1 98.81 60 SER B CA 1
ATOM 1556 C C . SER B 1 60 ? 5.086 14.914 15.625 1 98.81 60 SER B C 1
ATOM 1558 O O . SER B 1 60 ? 4.969 15.758 16.516 1 98.81 60 SER B O 1
ATOM 1560 N N . PHE B 1 61 ? 5.137 13.703 15.906 1 98.75 61 PHE B N 1
ATOM 1561 C CA . PHE B 1 61 ? 5.367 13.133 17.219 1 98.75 61 PHE B CA 1
ATOM 1562 C C . PHE B 1 61 ? 6.734 12.469 17.297 1 98.75 61 PHE B C 1
ATOM 1564 O O . PHE B 1 61 ? 6.879 11.297 16.922 1 98.75 61 PHE B O 1
ATOM 1571 N N . LEU B 1 62 ? 7.73 13.172 17.75 1 97.75 62 LEU B N 1
ATOM 1572 C CA . LEU B 1 62 ? 9.117 12.734 17.812 1 97.75 62 LEU B CA 1
ATOM 1573 C C . LEU B 1 62 ? 9.656 12.797 19.234 1 97.75 62 LEU B C 1
ATOM 1575 O O . LEU B 1 62 ? 9.359 13.734 19.969 1 97.75 62 LEU B O 1
ATOM 1579 N N . ASN B 1 63 ? 10.328 11.719 19.641 1 95.44 63 ASN B N 1
ATOM 1580 C CA . ASN B 1 63 ? 10.883 11.648 20.984 1 95.44 63 ASN B CA 1
ATOM 1581 C C . ASN B 1 63 ? 9.789 11.742 22.047 1 95.44 63 ASN B C 1
ATOM 1583 O O . ASN B 1 63 ? 9.906 12.508 23 1 95.44 63 ASN B O 1
ATOM 1587 N N . SER B 1 64 ? 8.664 11.195 21.703 1 95.44 64 SER B N 1
ATOM 1588 C CA . SER B 1 64 ? 7.555 10.992 22.641 1 95.44 64 SER B CA 1
ATOM 1589 C C . SER B 1 64 ? 6.82 12.297 22.922 1 95.44 64 SER B C 1
ATOM 1591 O O . SER B 1 64 ? 6.199 12.453 23.969 1 95.44 64 SER B O 1
ATOM 1593 N N . HIS B 1 65 ? 6.945 13.219 22.047 1 97.12 65 HIS B N 1
ATOM 1594 C CA . HIS B 1 65 ? 6.152 14.43 22.203 1 97.12 65 HIS B CA 1
ATOM 1595 C C . HIS B 1 65 ? 5.668 14.961 20.859 1 97.12 65 HIS B C 1
ATOM 1597 O O . HIS B 1 65 ? 6.375 14.852 19.859 1 97.12 65 HIS B O 1
ATOM 1603 N N . TRP B 1 66 ? 4.559 15.602 21 1 98.44 66 TRP B N 1
ATOM 1604 C CA . TRP B 1 66 ? 4.047 16.344 19.844 1 98.44 66 TRP B CA 1
ATOM 1605 C C . TRP B 1 66 ? 4.805 17.656 19.672 1 98.44 66 TRP B C 1
ATOM 1607 O O . TRP B 1 66 ? 5.121 18.344 20.641 1 98.44 66 TRP B O 1
ATOM 1617 N N . GLY B 1 67 ? 5.082 17.938 18.375 1 98.62 67 GLY B N 1
ATOM 1618 C CA . GLY B 1 67 ? 5.59 19.266 18.078 1 98.62 67 GLY B CA 1
ATOM 1619 C C . GLY B 1 67 ? 4.496 20.312 18 1 98.62 67 GLY B C 1
ATOM 1620 O O . GLY B 1 67 ? 3.391 20.109 18.5 1 98.62 67 GLY B O 1
ATOM 1621 N N . GLN B 1 68 ? 4.918 21.5 17.422 1 98.31 68 GLN B N 1
ATOM 1622 C CA . GLN B 1 68 ? 3.936 22.547 17.188 1 98.31 68 GLN B CA 1
ATOM 1623 C C . GLN B 1 68 ? 3.027 22.203 16.016 1 98.31 68 GLN B C 1
ATOM 1625 O O . GLN B 1 68 ? 3.508 21.859 14.93 1 98.31 68 GLN B O 1
ATOM 1630 N N . GLU B 1 69 ? 1.773 22.281 16.234 1 98.62 69 GLU B N 1
ATOM 1631 C CA . GLU B 1 69 ? 0.815 22.016 15.164 1 98.62 69 GLU B CA 1
ATOM 1632 C C . GLU B 1 69 ? 0.911 23.062 14.062 1 98.62 69 GLU B C 1
ATOM 1634 O O . GLU B 1 69 ? 1.077 24.25 14.344 1 98.62 69 GLU B O 1
ATOM 1639 N N . GLU B 1 70 ? 0.846 22.641 12.867 1 98.5 70 GLU B N 1
ATOM 1640 C CA . GLU B 1 70 ? 0.583 23.516 11.727 1 98.5 70 GLU B CA 1
ATOM 1641 C C . GLU B 1 70 ? -0.855 23.359 11.234 1 98.5 70 GLU B C 1
ATOM 1643 O O . GLU B 1 70 ? -1.281 22.266 10.867 1 98.5 70 GLU B O 1
ATOM 1648 N N . VAL B 1 71 ? -1.58 24.484 11.258 1 98.38 71 VAL B N 1
ATOM 1649 C CA . VAL B 1 71 ? -2.998 24.453 10.922 1 98.38 71 VAL B CA 1
ATOM 1650 C C . VAL B 1 71 ? -3.23 25.172 9.594 1 98.38 71 VAL B C 1
ATOM 1652 O O . VAL B 1 71 ? -2.734 26.281 9.391 1 98.38 71 VAL B O 1
ATOM 1655 N N . ASN B 1 72 ? -3.84 24.516 8.734 1 97.88 72 ASN B N 1
ATOM 1656 C CA . ASN B 1 72 ? -4.227 25.078 7.441 1 97.88 72 ASN B CA 1
ATOM 1657 C C . ASN B 1 72 ? -5.738 25.234 7.328 1 97.88 72 ASN B C 1
ATOM 1659 O O . ASN B 1 72 ? -6.484 24.281 7.52 1 97.88 72 ASN B O 1
ATOM 1663 N N . ASN B 1 73 ? -6.176 26.422 6.867 1 97.06 73 ASN B N 1
ATOM 1664 C CA . ASN B 1 73 ? -7.602 26.719 6.816 1 97.06 73 ASN B CA 1
ATOM 1665 C C . ASN B 1 73 ? -8.203 26.375 5.457 1 97.06 73 ASN B C 1
ATOM 1667 O O . ASN B 1 73 ? -9.422 26.312 5.309 1 97.06 73 ASN B O 1
ATOM 1671 N N . THR B 1 74 ? -7.363 26.203 4.52 1 97.19 74 THR B N 1
ATOM 1672 C CA . THR B 1 74 ? -7.859 25.672 3.258 1 97.19 74 THR B CA 1
ATOM 1673 C C . THR B 1 74 ? -8.32 24.219 3.426 1 97.19 74 THR B C 1
ATOM 1675 O O . THR B 1 74 ? -7.543 23.359 3.83 1 97.19 74 THR B O 1
ATOM 1678 N N . PHE B 1 75 ? -9.625 24.016 3.135 1 97.44 75 PHE B N 1
ATOM 1679 C CA . PHE B 1 75 ? -10.211 22.719 3.402 1 97.44 75 PHE B CA 1
ATOM 1680 C C . PHE B 1 75 ? -11.016 22.219 2.205 1 97.44 75 PHE B C 1
ATOM 1682 O O . PHE B 1 75 ? -12.242 22.312 2.203 1 97.44 75 PHE B O 1
ATOM 1689 N N . PRO B 1 76 ? -10.398 21.578 1.235 1 97.44 76 PRO B N 1
ATOM 1690 C CA . PRO B 1 76 ? -11.055 21.219 -0.024 1 97.44 76 PRO B CA 1
ATOM 1691 C C . PRO B 1 76 ? -11.805 19.891 0.056 1 97.44 76 PRO B C 1
ATOM 1693 O O . PRO B 1 76 ? -12.156 19.312 -0.976 1 97.44 76 PRO B O 1
ATOM 1696 N N . PHE B 1 77 ? -12.164 19.391 1.219 1 97.69 77 PHE B N 1
ATOM 1697 C CA . PHE B 1 77 ? -12.898 18.141 1.407 1 97.69 77 PHE B CA 1
ATOM 1698 C C . PHE B 1 77 ? -14.391 18.422 1.564 1 97.69 77 PHE B C 1
ATOM 1700 O O . PHE B 1 77 ? -14.781 19.469 2.09 1 97.69 77 PHE B O 1
ATOM 1707 N N . LYS B 1 78 ? -15.133 17.547 1.062 1 96.94 78 LYS B N 1
ATOM 1708 C CA . LYS B 1 78 ? -16.562 17.484 1.354 1 96.94 78 LYS B CA 1
ATOM 1709 C C . LYS B 1 78 ? -16.953 16.109 1.865 1 96.94 78 LYS B C 1
ATOM 1711 O O . LYS B 1 78 ? -16.625 15.094 1.249 1 96.94 78 LYS B O 1
ATOM 1716 N N . ALA B 1 79 ? -17.594 16.125 2.971 1 95.81 79 ALA B N 1
ATOM 1717 C CA . ALA B 1 79 ? -18.047 14.859 3.547 1 95.81 79 ALA B CA 1
ATOM 1718 C C . ALA B 1 79 ? -18.891 14.07 2.551 1 95.81 79 ALA B C 1
ATOM 1720 O O . ALA B 1 79 ? -19.688 14.648 1.813 1 95.81 79 ALA B O 1
ATOM 1721 N N . LYS B 1 80 ? -18.734 12.734 2.57 1 96.81 80 LYS B N 1
ATOM 1722 C CA . LYS B 1 80 ? -19.5 11.781 1.784 1 96.81 80 LYS B CA 1
ATOM 1723 C C . LYS B 1 80 ? -19.234 11.945 0.292 1 96.81 80 LYS B C 1
ATOM 1725 O O . LYS B 1 80 ? -20.016 11.477 -0.543 1 96.81 80 LYS B O 1
ATOM 1730 N N . GLU B 1 81 ? -18.25 12.734 -0.055 1 98 81 GLU B N 1
ATOM 1731 C CA . GLU B 1 81 ? -17.781 12.852 -1.433 1 98 81 GLU B CA 1
ATOM 1732 C C . GLU B 1 81 ? -16.375 12.297 -1.586 1 98 81 GLU B C 1
ATOM 1734 O O . GLU B 1 81 ? -15.531 12.461 -0.696 1 98 81 GLU B O 1
ATOM 1739 N N . PRO B 1 82 ? -16.172 11.688 -2.746 1 98.31 82 PRO B N 1
ATOM 1740 C CA . PRO B 1 82 ? -14.828 11.148 -2.979 1 98.31 82 PRO B CA 1
ATOM 1741 C C . PRO B 1 82 ? -13.758 12.242 -3.037 1 98.31 82 PRO B C 1
ATOM 1743 O O . PRO B 1 82 ? -14.016 13.336 -3.543 1 98.31 82 PRO B O 1
ATOM 1746 N N . PHE B 1 83 ? -12.555 11.953 -2.521 1 98.69 83 PHE B N 1
ATOM 1747 C CA . PHE B 1 83 ? -11.398 12.836 -2.602 1 98.69 83 PHE B CA 1
ATOM 1748 C C . PHE B 1 83 ? -10.125 12.031 -2.854 1 98.69 83 PHE B C 1
ATOM 1750 O O . PHE B 1 83 ? -10.125 10.805 -2.738 1 98.69 83 PHE B O 1
ATOM 1757 N N . GLN B 1 84 ? -9.117 12.742 -3.266 1 98.81 84 GLN B N 1
ATOM 1758 C CA . GLN B 1 84 ? -7.77 12.195 -3.406 1 98.81 84 GLN B CA 1
ATOM 1759 C C . GLN B 1 84 ? -6.758 13.016 -2.613 1 98.81 84 GLN B C 1
ATOM 1761 O O . GLN B 1 84 ? -6.734 14.25 -2.717 1 98.81 84 GLN B O 1
ATOM 1766 N N . VAL B 1 85 ? -6 12.391 -1.758 1 98.88 85 VAL B N 1
ATOM 1767 C CA . VAL B 1 85 ? -4.875 13.008 -1.073 1 98.88 85 VAL B CA 1
ATOM 1768 C C . VAL B 1 85 ? -3.562 12.453 -1.625 1 98.88 85 VAL B C 1
ATOM 1770 O O . VAL B 1 85 ? -3.391 11.234 -1.724 1 98.88 85 VAL B O 1
ATOM 1773 N N . GLU B 1 86 ? -2.68 13.289 -2.031 1 98.88 86 GLU B N 1
ATOM 1774 C CA . GLU B 1 86 ? -1.327 12.898 -2.414 1 98.88 86 GLU B CA 1
ATOM 1775 C C . GLU B 1 86 ? -0.287 13.531 -1.496 1 98.88 86 GLU B C 1
ATOM 1777 O O . GLU B 1 86 ? -0.308 14.742 -1.27 1 98.88 86 GLU B O 1
ATOM 1782 N N . ILE B 1 87 ? 0.577 12.766 -0.922 1 98.81 87 ILE B N 1
ATOM 1783 C CA . ILE B 1 87 ? 1.72 13.219 -0.14 1 98.81 87 ILE B CA 1
ATOM 1784 C C . ILE B 1 87 ? 3.016 12.859 -0.863 1 98.81 87 ILE B C 1
ATOM 1786 O O . ILE B 1 87 ? 3.379 11.688 -0.955 1 98.81 87 ILE B O 1
ATOM 1790 N N . TYR B 1 88 ? 3.645 13.875 -1.418 1 98.56 88 TYR B N 1
ATOM 1791 C CA . TYR B 1 88 ? 4.949 13.719 -2.049 1 98.56 88 TYR B CA 1
ATOM 1792 C C . TYR B 1 88 ? 6.059 14.25 -1.146 1 98.56 88 TYR B C 1
ATOM 1794 O O . TYR B 1 88 ? 5.906 15.305 -0.521 1 98.56 88 TYR B O 1
ATOM 1802 N N . SER B 1 89 ? 7.133 13.516 -1.054 1 98.06 89 SER B N 1
ATOM 1803 C CA . SER B 1 89 ? 8.242 13.984 -0.23 1 98.06 89 SER B CA 1
ATOM 1804 C C . SER B 1 89 ? 9.484 14.234 -1.071 1 98.06 89 SER B C 1
ATOM 1806 O O . SER B 1 89 ? 9.852 13.406 -1.914 1 98.06 89 SER B O 1
ATOM 1808 N N . ASP B 1 90 ? 10.086 15.352 -0.97 1 97.44 90 ASP B N 1
ATOM 1809 C CA . ASP B 1 90 ? 11.445 15.57 -1.455 1 97.44 90 ASP B CA 1
ATOM 1810 C C . ASP B 1 90 ? 12.438 15.633 -0.298 1 97.44 90 ASP B C 1
ATOM 1812 O O . ASP B 1 90 ? 12.188 15.062 0.768 1 97.44 90 ASP B O 1
ATOM 1816 N N . GLN B 1 91 ? 13.586 16.266 -0.479 1 97.12 91 GLN B N 1
ATOM 1817 C CA . GLN B 1 91 ? 14.633 16.281 0.543 1 97.12 91 GLN B CA 1
ATOM 1818 C C . GLN B 1 91 ? 14.289 17.25 1.672 1 97.12 91 GLN B C 1
ATOM 1820 O O . GLN B 1 91 ? 14.836 17.141 2.773 1 97.12 91 GLN B O 1
ATOM 1825 N N . ASP B 1 92 ? 13.375 18.188 1.401 1 97.94 92 ASP B N 1
ATOM 1826 C CA . ASP B 1 92 ? 13.172 19.266 2.361 1 97.94 92 ASP B CA 1
ATOM 1827 C C . ASP B 1 92 ? 11.797 19.172 3.014 1 97.94 92 ASP B C 1
ATOM 1829 O O . ASP B 1 92 ? 11.633 19.516 4.188 1 97.94 92 ASP B O 1
ATOM 1833 N N . CYS B 1 93 ? 10.82 18.719 2.164 1 98.56 93 CYS B N 1
ATOM 1834 C CA . CYS B 1 93 ? 9.445 18.859 2.643 1 98.56 93 CYS B CA 1
ATOM 1835 C C . CYS B 1 93 ? 8.586 17.703 2.172 1 98.56 93 CYS B C 1
ATOM 1837 O O . CYS B 1 93 ? 8.945 17 1.23 1 98.56 93 CYS B O 1
ATOM 1839 N N . PHE B 1 94 ? 7.496 17.5 2.93 1 98.69 94 PHE B N 1
ATOM 1840 C CA . PHE B 1 94 ? 6.305 16.859 2.387 1 98.69 94 PHE B CA 1
ATOM 1841 C C . PHE B 1 94 ? 5.438 17.859 1.638 1 98.69 94 PHE B C 1
ATOM 1843 O O . PHE B 1 94 ? 5.176 18.953 2.137 1 98.69 94 PHE B O 1
ATOM 1850 N N . HIS B 1 95 ? 5.07 17.516 0.489 1 98.62 95 HIS B N 1
ATOM 1851 C CA . HIS B 1 95 ? 4.109 18.281 -0.294 1 98.62 95 HIS B CA 1
ATOM 1852 C C . HIS B 1 95 ? 2.76 17.578 -0.354 1 98.62 95 HIS B C 1
ATOM 1854 O O . HIS B 1 95 ? 2.678 16.422 -0.763 1 98.62 95 HIS B O 1
ATOM 1860 N N . ILE B 1 96 ? 1.718 18.281 0.054 1 98.69 96 ILE B N 1
ATOM 1861 C CA . ILE B 1 96 ? 0.404 17.641 0.153 1 98.69 96 ILE B CA 1
ATOM 1862 C C . ILE B 1 96 ? -0.539 18.266 -0.878 1 98.69 96 ILE B C 1
ATOM 1864 O O . ILE B 1 96 ? -0.734 19.484 -0.902 1 98.69 96 ILE B O 1
ATOM 1868 N N . PHE B 1 97 ? -1.066 17.453 -1.688 1 98.75 97 PHE B N 1
ATOM 1869 C CA . PHE B 1 97 ? -2.045 17.812 -2.707 1 98.75 97 PHE B CA 1
ATOM 1870 C C . PHE B 1 97 ? -3.402 17.188 -2.393 1 98.75 97 PHE B C 1
ATOM 1872 O O . PHE B 1 97 ? -3.484 16.031 -1.981 1 98.75 97 PHE B O 1
ATOM 1879 N N . ILE B 1 98 ? -4.465 17.922 -2.568 1 98.62 98 ILE B N 1
ATOM 1880 C CA . ILE B 1 98 ? -5.828 17.422 -2.459 1 98.62 98 ILE B CA 1
ATOM 1881 C C . ILE B 1 98 ? -6.582 17.688 -3.76 1 98.62 98 ILE B C 1
ATOM 1883 O O . ILE B 1 98 ? -6.645 18.828 -4.223 1 98.62 98 ILE B O 1
ATOM 1887 N N . ASN B 1 99 ? -7.059 16.609 -4.316 1 98.06 99 ASN B N 1
ATOM 1888 C CA . ASN B 1 99 ? -7.734 16.719 -5.605 1 98.06 99 ASN B CA 1
ATOM 1889 C C . ASN B 1 99 ? -6.891 17.469 -6.629 1 98.06 99 ASN B C 1
ATOM 1891 O O . ASN B 1 99 ? -7.375 18.406 -7.262 1 98.06 99 ASN B O 1
ATOM 1895 N N . GLU B 1 100 ? -5.598 17.156 -6.672 1 97.12 100 GLU B N 1
ATOM 1896 C CA . GLU B 1 100 ? -4.625 17.594 -7.676 1 97.12 100 GLU B CA 1
ATOM 1897 C C . GLU B 1 100 ? -4.156 19.016 -7.418 1 97.12 100 GLU B C 1
ATOM 1899 O O . GLU B 1 100 ? -3.346 19.562 -8.172 1 97.12 100 GLU B O 1
ATOM 1904 N N . ASN B 1 101 ? -4.637 19.641 -6.289 1 97.75 101 ASN B N 1
ATOM 1905 C CA . ASN B 1 101 ? -4.195 20.984 -5.918 1 97.75 101 ASN B CA 1
ATOM 1906 C C . ASN B 1 101 ? -3.281 20.953 -4.695 1 97.75 101 ASN B C 1
ATOM 1908 O O . ASN B 1 101 ? -3.594 20.297 -3.695 1 97.75 101 ASN B O 1
ATOM 1912 N N . LYS B 1 102 ? -2.205 21.703 -4.863 1 97.31 102 LYS B N 1
ATOM 1913 C CA . LYS B 1 102 ? -1.312 21.797 -3.713 1 97.31 102 LYS B CA 1
ATOM 1914 C C . LYS B 1 102 ? -1.963 22.578 -2.574 1 97.31 102 LYS B C 1
ATOM 1916 O O . LYS B 1 102 ? -2.441 23.703 -2.773 1 97.31 102 LYS B O 1
ATOM 1921 N N . VAL B 1 103 ? -1.975 22.047 -1.404 1 97.94 103 VAL B N 1
ATOM 1922 C CA . VAL B 1 103 ? -2.697 22.656 -0.295 1 97.94 103 VAL B CA 1
ATOM 1923 C C . VAL B 1 103 ? -1.706 23.141 0.764 1 97.94 103 VAL B C 1
ATOM 1925 O O . VAL B 1 103 ? -1.882 24.203 1.348 1 97.94 103 VAL B O 1
ATOM 1928 N N . LEU B 1 104 ? -0.671 22.359 1.019 1 96.81 104 LEU B N 1
ATOM 1929 C CA . LEU B 1 104 ? 0.297 22.75 2.033 1 96.81 104 LEU B CA 1
ATOM 1930 C C . LEU B 1 104 ? 1.61 22 1.86 1 96.81 104 LEU B C 1
ATOM 1932 O O . LEU B 1 104 ? 1.678 21.031 1.104 1 96.81 104 LEU B O 1
ATOM 1936 N N . GLN B 1 105 ? 2.643 22.5 2.385 1 98.06 105 GLN B N 1
ATOM 1937 C CA . GLN B 1 105 ? 3.945 21.859 2.529 1 98.06 105 GLN B CA 1
ATOM 1938 C C . GLN B 1 105 ? 4.352 21.766 3.996 1 98.06 105 GLN B C 1
ATOM 1940 O O . GLN B 1 105 ? 4.031 22.656 4.797 1 98.06 105 GLN B O 1
ATOM 1945 N N . TYR B 1 106 ? 4.945 20.75 4.398 1 98.69 106 TYR B N 1
ATOM 1946 C CA . TYR B 1 106 ? 5.355 20.469 5.773 1 98.69 106 TYR B CA 1
ATOM 1947 C C . TYR B 1 106 ? 6.832 20.109 5.84 1 98.69 106 TYR B C 1
ATOM 1949 O O . TYR B 1 106 ? 7.25 19.078 5.289 1 98.69 106 TYR B O 1
ATOM 1957 N N . LYS B 1 107 ? 7.57 20.953 6.477 1 98.56 107 LYS B N 1
ATOM 1958 C CA . LYS B 1 107 ? 9.008 20.688 6.574 1 98.56 107 LYS B CA 1
ATOM 1959 C C . LYS B 1 107 ? 9.281 19.422 7.375 1 98.56 107 LYS B C 1
ATOM 1961 O O . LYS B 1 107 ? 8.648 19.188 8.406 1 98.56 107 LYS B O 1
ATOM 1966 N N . HIS B 1 108 ? 10.297 18.656 6.832 1 98.75 108 HIS B N 1
ATOM 1967 C CA . HIS B 1 108 ? 10.68 17.469 7.574 1 98.75 108 HIS B CA 1
ATOM 1968 C C . HIS B 1 108 ? 11.18 17.812 8.969 1 98.75 108 HIS B C 1
ATOM 1970 O O . HIS B 1 108 ? 12.117 18.609 9.117 1 98.75 108 HIS B O 1
ATOM 1976 N N . ARG B 1 109 ? 10.57 17.219 9.992 1 98.5 109 ARG B N 1
ATOM 1977 C CA . ARG B 1 109 ? 11.078 17.344 11.352 1 98.5 109 ARG B CA 1
ATOM 1978 C C . ARG B 1 109 ? 11.906 16.125 11.742 1 98.5 109 ARG B C 1
ATOM 1980 O O . ARG B 1 109 ? 12.789 16.219 12.602 1 98.5 109 ARG B O 1
ATOM 1987 N N . GLN B 1 110 ? 11.594 15 11.125 1 97.81 110 GLN B N 1
ATOM 1988 C CA . GLN B 1 110 ? 12.438 13.812 11.234 1 97.81 110 GLN B CA 1
ATOM 1989 C C . GLN B 1 110 ? 13.68 13.938 10.359 1 97.81 110 GLN B C 1
ATOM 1991 O O . GLN B 1 110 ? 13.578 14.078 9.133 1 97.81 110 GLN B O 1
ATOM 1996 N N . LYS B 1 111 ? 14.828 13.797 10.93 1 95.94 111 LYS B N 1
ATOM 1997 C CA . LYS B 1 111 ? 16.078 14.062 10.219 1 95.94 111 LYS B CA 1
ATOM 1998 C C . LYS B 1 111 ? 16.484 12.859 9.367 1 95.94 111 LYS B C 1
ATOM 2000 O O . LYS B 1 111 ? 17.031 13.031 8.273 1 95.94 111 LYS B O 1
ATOM 2005 N N . ASN B 1 112 ? 16.266 11.719 9.898 1 97.44 112 ASN B N 1
ATOM 2006 C CA . ASN B 1 112 ? 16.578 10.516 9.133 1 97.44 112 ASN B CA 1
ATOM 2007 C C . ASN B 1 112 ? 15.406 10.078 8.258 1 97.44 112 ASN B C 1
ATOM 2009 O O . ASN B 1 112 ? 14.641 9.18 8.633 1 97.44 112 ASN B O 1
ATOM 2013 N N . LEU B 1 113 ? 15.344 10.602 7.059 1 98 113 LEU B N 1
ATOM 2014 C CA . LEU B 1 113 ? 14.188 10.406 6.191 1 98 113 LEU B CA 1
ATOM 2015 C C . LEU B 1 113 ? 14.047 8.945 5.789 1 98 113 LEU B C 1
ATOM 2017 O O . LEU B 1 113 ? 12.938 8.43 5.656 1 98 113 LEU B O 1
ATOM 2021 N N . SER B 1 114 ? 15.156 8.234 5.59 1 96.94 114 SER B N 1
ATOM 2022 C CA . SER B 1 114 ? 15.117 6.84 5.168 1 96.94 114 SER B CA 1
ATOM 2023 C C . SER B 1 114 ? 14.508 5.953 6.25 1 96.94 114 SER B C 1
ATOM 2025 O O . SER B 1 114 ? 14.164 4.801 5.988 1 96.94 114 SER B O 1
ATOM 2027 N N . SER B 1 115 ? 14.406 6.512 7.484 1 98.25 115 SER B N 1
ATOM 2028 C CA . SER B 1 115 ? 13.812 5.746 8.578 1 98.25 115 SER B CA 1
ATOM 2029 C C . SER B 1 115 ? 12.289 5.766 8.5 1 98.25 115 SER B C 1
ATOM 2031 O O . SER B 1 115 ? 11.617 4.996 9.195 1 98.25 115 SER B O 1
ATOM 2033 N N . ILE B 1 116 ? 11.734 6.625 7.664 1 98.69 116 ILE B N 1
ATOM 2034 C CA . ILE B 1 116 ? 10.289 6.652 7.453 1 98.69 116 ILE B CA 1
ATOM 2035 C C . ILE B 1 116 ? 9.883 5.5 6.539 1 98.69 116 ILE B C 1
ATOM 2037 O O . ILE B 1 116 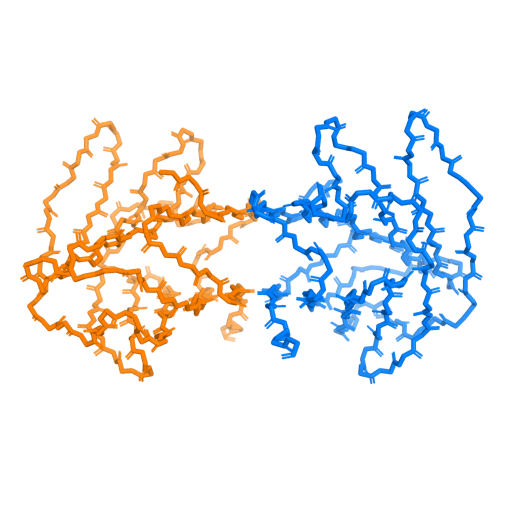? 10.133 5.539 5.332 1 98.69 116 ILE B O 1
ATOM 2041 N N . THR B 1 117 ? 9.258 4.449 7.172 1 98.62 117 THR B N 1
ATOM 2042 C CA . THR B 1 117 ? 9.086 3.201 6.441 1 98.62 117 THR B CA 1
ATOM 2043 C C . THR B 1 117 ? 7.629 2.746 6.48 1 98.62 117 THR B C 1
ATOM 2045 O O . THR B 1 117 ? 7.266 1.755 5.844 1 98.62 117 THR B O 1
ATOM 2048 N N . LYS B 1 118 ? 6.789 3.486 7.195 1 98.75 118 LYS B N 1
ATOM 2049 C CA . LYS B 1 118 ? 5.445 2.961 7.434 1 98.75 118 LYS B CA 1
ATOM 2050 C C . LYS B 1 118 ? 4.383 4.02 7.156 1 98.75 118 LYS B C 1
ATOM 2052 O O . LYS B 1 118 ? 4.547 5.184 7.527 1 98.75 118 LYS B O 1
ATOM 2057 N N . LEU B 1 119 ? 3.301 3.637 6.535 1 98.94 119 LEU B N 1
ATOM 2058 C CA . LEU B 1 119 ? 2.078 4.406 6.316 1 98.94 119 LEU B CA 1
ATOM 2059 C C . LEU B 1 119 ? 0.93 3.844 7.148 1 98.94 119 LEU B C 1
ATOM 2061 O O . LEU B 1 119 ? 0.717 2.629 7.18 1 98.94 119 LEU B O 1
ATOM 2065 N N . GLN B 1 120 ? 0.268 4.695 7.855 1 98.88 120 GLN B N 1
ATOM 2066 C CA . GLN B 1 120 ? -0.929 4.297 8.586 1 98.88 120 GLN B CA 1
ATOM 2067 C C . GLN B 1 120 ? -2.088 5.254 8.312 1 98.88 120 GLN B C 1
ATOM 2069 O O . GLN B 1 120 ? -1.92 6.473 8.367 1 98.88 120 GLN B O 1
ATOM 2074 N N . ILE B 1 121 ? -3.189 4.742 7.938 1 98.94 121 ILE B N 1
ATOM 2075 C CA . ILE B 1 121 ? -4.422 5.5 7.75 1 98.94 121 ILE B CA 1
ATOM 2076 C C . ILE B 1 121 ? -5.461 5.062 8.781 1 98.94 121 ILE B C 1
ATOM 2078 O O . ILE B 1 121 ? -5.734 3.869 8.922 1 98.94 121 ILE B O 1
ATOM 2082 N N . LEU B 1 122 ? -6.039 6.016 9.477 1 98.69 122 LEU B N 1
ATOM 2083 C CA . LEU B 1 122 ? -6.879 5.707 10.633 1 98.69 122 LEU B CA 1
ATOM 2084 C C . LEU B 1 122 ? -8.188 6.484 10.57 1 98.69 122 LEU B C 1
ATOM 2086 O O . LEU B 1 122 ? -8.273 7.516 9.898 1 98.69 122 LEU B O 1
ATOM 2090 N N . ASN B 1 123 ? -9.141 5.973 11.305 1 98.06 123 ASN B N 1
ATOM 2091 C CA . ASN B 1 123 ? -10.383 6.656 11.656 1 98.06 123 ASN B CA 1
ATOM 2092 C C . ASN B 1 123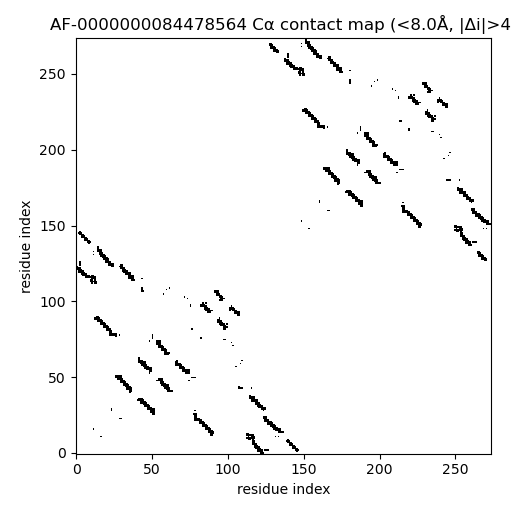 ? -11.352 6.703 10.477 1 98.06 123 ASN B C 1
ATOM 2094 O O . ASN B 1 123 ? -11.586 5.691 9.82 1 98.06 123 ASN B O 1
ATOM 2098 N N . ASP B 1 124 ? -12.094 7.797 10.367 1 98.06 124 ASP B N 1
ATOM 2099 C CA . ASP B 1 124 ? -13.281 7.766 9.523 1 98.06 124 ASP B CA 1
ATOM 2100 C C . ASP B 1 124 ? -12.922 8.039 8.062 1 98.06 124 ASP B C 1
ATOM 2102 O O . ASP B 1 124 ? -13.023 9.172 7.594 1 98.06 124 ASP B O 1
ATOM 2106 N N . ILE B 1 125 ? -12.594 7.035 7.379 1 98.38 125 ILE B N 1
ATOM 2107 C CA . ILE B 1 125 ? -12.344 7.098 5.941 1 98.38 125 ILE B CA 1
ATOM 2108 C C . ILE B 1 125 ? -12.609 5.73 5.312 1 98.38 125 ILE B C 1
ATOM 2110 O O . ILE B 1 125 ? -12.125 4.711 5.809 1 98.38 125 ILE B O 1
ATOM 2114 N N . ASP B 1 126 ? -13.391 5.676 4.34 1 97.69 126 ASP B N 1
ATOM 2115 C CA . ASP B 1 126 ? -13.562 4.508 3.48 1 97.69 126 ASP B CA 1
ATOM 2116 C C . ASP B 1 126 ? -12.633 4.578 2.271 1 97.69 126 ASP B C 1
ATOM 2118 O O . ASP B 1 126 ? -12.844 5.391 1.366 1 97.69 126 ASP B O 1
ATOM 2122 N N . ILE B 1 127 ? -11.625 3.717 2.25 1 98.56 127 ILE B N 1
ATOM 2123 C CA . ILE B 1 127 ? -10.547 3.803 1.274 1 98.56 127 ILE B CA 1
ATOM 2124 C C . ILE B 1 127 ? -10.922 3.029 0.014 1 98.56 127 ILE B C 1
ATOM 2126 O O . ILE B 1 127 ? -11.398 1.893 0.094 1 98.56 127 ILE B O 1
ATOM 2130 N N . SER B 1 128 ? -10.766 3.688 -1.126 1 98.44 128 SER B N 1
ATOM 2131 C CA . SER B 1 128 ? -10.984 3.006 -2.396 1 98.44 128 SER B CA 1
ATOM 2132 C C . SER B 1 128 ? -9.672 2.67 -3.086 1 98.44 128 SER B C 1
ATOM 2134 O O . SER B 1 128 ? -9.617 1.772 -3.928 1 98.44 128 SER B O 1
ATOM 2136 N N . SER B 1 129 ? -8.602 3.418 -2.746 1 98.69 129 SER B N 1
ATOM 2137 C CA . SER B 1 129 ? -7.324 3.156 -3.395 1 98.69 129 SER B CA 1
ATOM 2138 C C . SER B 1 129 ? -6.164 3.703 -2.57 1 98.69 129 SER B C 1
ATOM 2140 O O . SER B 1 129 ? -6.281 4.762 -1.948 1 98.69 129 SER B O 1
ATOM 2142 N N . VAL B 1 130 ? -5.074 3.012 -2.482 1 98.94 130 VAL B N 1
ATOM 2143 C CA . VAL B 1 130 ? -3.789 3.477 -1.967 1 98.94 130 VAL B CA 1
ATOM 2144 C C . VAL B 1 130 ? -2.684 3.15 -2.967 1 98.94 130 VAL B C 1
ATOM 2146 O O . VAL B 1 130 ? -2.598 2.025 -3.463 1 98.94 130 VAL B O 1
ATOM 2149 N N . GLU B 1 131 ? -1.896 4.129 -3.285 1 98.88 131 GLU B N 1
ATOM 2150 C CA . GLU B 1 131 ? -0.76 3.941 -4.184 1 98.88 131 GLU B CA 1
ATOM 2151 C C . GLU B 1 131 ? 0.52 4.52 -3.584 1 98.88 131 GLU B C 1
ATOM 2153 O O . GLU B 1 131 ? 0.531 5.652 -3.105 1 98.88 131 GLU B O 1
ATOM 2158 N N . ILE B 1 132 ? 1.535 3.758 -3.531 1 98.88 132 ILE B N 1
ATOM 2159 C CA . ILE B 1 132 ? 2.867 4.168 -3.1 1 98.88 132 ILE B CA 1
ATOM 2160 C C . ILE B 1 132 ? 3.854 4.016 -4.258 1 98.88 132 ILE B C 1
ATOM 2162 O O . ILE B 1 132 ? 4.043 2.914 -4.777 1 98.88 132 ILE B O 1
ATOM 2166 N N . THR B 1 133 ? 4.496 5.145 -4.676 1 98.81 133 THR B N 1
ATOM 2167 C CA . THR B 1 133 ? 5.289 5.133 -5.898 1 98.81 133 THR B CA 1
ATOM 2168 C C . THR B 1 133 ? 6.605 5.883 -5.695 1 98.81 133 THR B C 1
ATOM 2170 O O . THR B 1 133 ? 6.617 6.984 -5.145 1 98.81 133 THR B O 1
ATOM 2173 N N . LYS B 1 134 ? 7.707 5.27 -6.125 1 98.12 134 LYS B N 1
ATOM 2174 C CA . LYS B 1 134 ? 8.984 5.965 -6.223 1 98.12 134 LYS B CA 1
ATOM 2175 C C . LYS B 1 134 ? 9.016 6.891 -7.438 1 98.12 134 LYS B C 1
ATOM 2177 O O . LYS B 1 134 ? 8.797 6.453 -8.562 1 98.12 134 LYS B O 1
ATOM 2182 N N . ARG B 1 135 ? 9.125 8.227 -7.246 1 93.19 135 ARG B N 1
ATOM 2183 C CA . ARG B 1 135 ? 9.117 9.195 -8.344 1 93.19 135 ARG B CA 1
ATOM 2184 C C . ARG B 1 135 ? 10.516 9.359 -8.93 1 93.19 135 ARG B C 1
ATOM 2186 O O . ARG B 1 135 ? 11.508 9.328 -8.195 1 93.19 135 ARG B O 1
ATOM 2193 N N . GLY B 1 136 ? 11.156 8.43 -9.578 1 64.88 136 GLY B N 1
ATOM 2194 C CA . GLY B 1 136 ? 12.469 8.602 -10.172 1 64.88 136 GLY B CA 1
ATOM 2195 C C . GLY B 1 136 ? 13 10.016 -10.047 1 64.88 136 GLY B C 1
ATOM 2196 O O . GLY B 1 136 ? 12.242 10.977 -10.133 1 64.88 136 GLY B O 1
ATOM 2197 N N . LEU B 1 137 ? 14.141 10.227 -9.297 1 48.84 137 LEU B N 1
ATOM 2198 C CA . LEU B 1 137 ? 14.891 11.477 -9.422 1 48.84 137 LEU B CA 1
ATOM 2199 C C . LEU B 1 137 ? 15.281 11.727 -10.875 1 48.84 137 LEU B C 1
ATOM 2201 O O . LEU B 1 137 ? 15.484 10.789 -11.641 1 48.84 137 LEU B O 1
#

pLDDT: mean 97.13, std 5.34, range [48.06, 98.94]

Radius of gyration: 19.26 Å; Cα contacts (8 Å, |Δi|>4): 765; chains: 2; bounding box: 40×55×43 Å

Organism: Corvus brachyrhynchos (NCBI:txid85066)